Protein AF-A0A961I839-F1 (afdb_monomer_lite)

Foldseek 3Di:
DEELADQVVQQVVCVVVVNDFDEAEQVRLVVDDLVRLLVLALQPDDPPPPPPPPDDDDDDDDDDDDDDDDDDDDDDDDDDDDPPDDDPPDDSGRHRHYYSHFLVSLQSNQVSCVVSVDQDEDEDAELSCLVSLQNHNFREYELNGDPSSVVSGPYYHNVRDPV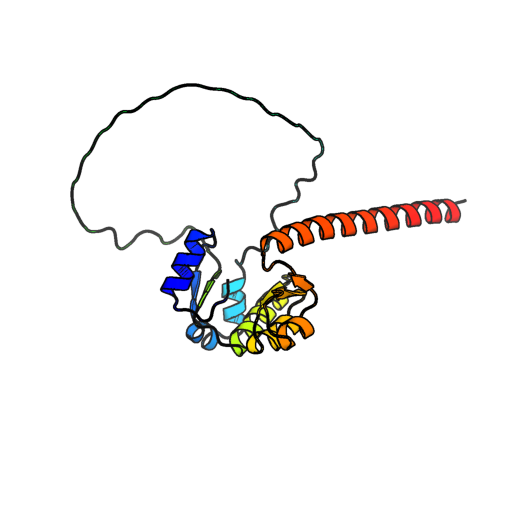VVVVVVVVVVVVVVVVVVVVVVVVVVVVVVVVD

Radius of gyration: 23.59 Å; chains: 1; bounding box: 61×56×56 Å

Secondary structure (DSSP, 8-state):
-B-SS-HHHHHHHHHHTT--SEEEEHHHHHHS-HHHHHHHHTT---TTSS---------------------------------SS---SS----EEEEES--HHHHHHHHHHHHHTT---EEEE-STTTHHHHHHSSEEEEETTS-HHHHHH-SEEETT--THHHHHHHHHHHHHHHHHHHHHHHHHHHHHHHH--

Sequence (196 aa):
MITGDHVDTARAIGKMIGITGETLTGREVERLSDAELEKALEHVRGADQSDSRVDGNAEISASTGAGSDNQSDSNSDSSSGADAAMDDIGNKRGVTIFARVASEHKYRIIQALQRLGHTVAMTGDGVNDAPALHTADIGVAVGSGTDVAREASDFVLLNDSFANITGAIEEGRGIYENIQKSIMLLLSGNFGEVLI

Structure (mmCIF, N/CA/C/O backbone):
data_AF-A0A961I839-F1
#
_entry.id   AF-A0A961I839-F1
#
loop_
_atom_site.group_PDB
_atom_site.id
_atom_site.type_symbol
_atom_site.label_atom_id
_atom_site.label_alt_id
_atom_site.label_comp_id
_atom_site.label_asym_id
_atom_site.label_entity_id
_atom_site.label_seq_id
_atom_site.pdbx_PDB_ins_code
_atom_site.Cartn_x
_atom_site.Cartn_y
_atom_site.Cartn_z
_atom_site.occupancy
_atom_site.B_iso_or_equiv
_atom_site.auth_se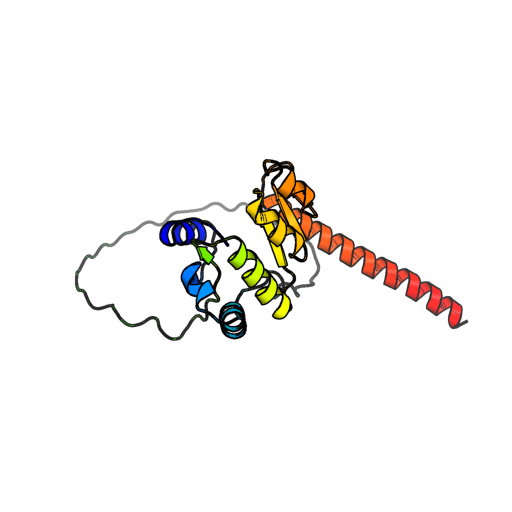q_id
_atom_site.auth_comp_id
_atom_site.auth_asym_id
_atom_site.auth_atom_id
_atom_site.pdbx_PDB_model_num
ATOM 1 N N . MET A 1 1 ? 4.665 -7.583 -2.182 1.00 88.44 1 MET A N 1
ATOM 2 C CA . MET A 1 1 ? 5.694 -6.844 -2.948 1.00 88.44 1 MET A CA 1
ATOM 3 C C . MET A 1 1 ? 5.247 -6.729 -4.393 1.00 88.44 1 MET A C 1
ATOM 5 O O . MET A 1 1 ? 4.850 -7.735 -4.961 1.00 88.44 1 MET A O 1
ATOM 9 N N . ILE A 1 2 ? 5.317 -5.537 -4.982 1.00 91.12 2 ILE A N 1
ATOM 10 C CA . ILE A 1 2 ? 4.995 -5.292 -6.393 1.00 91.12 2 ILE A CA 1
ATOM 11 C C . ILE A 1 2 ? 6.228 -4.654 -7.043 1.00 91.12 2 ILE A C 1
ATOM 13 O O . ILE A 1 2 ? 6.713 -3.649 -6.536 1.00 91.12 2 ILE A O 1
ATOM 17 N N . THR A 1 3 ? 6.745 -5.222 -8.134 1.00 90.88 3 THR A N 1
ATOM 18 C CA . THR A 1 3 ? 7.918 -4.691 -8.852 1.00 90.88 3 THR A CA 1
ATOM 19 C C . THR A 1 3 ? 7.780 -4.813 -10.376 1.00 90.88 3 THR A C 1
ATOM 21 O O . THR A 1 3 ? 7.079 -5.685 -10.899 1.00 90.88 3 THR A O 1
ATOM 24 N N . GLY A 1 4 ? 8.466 -3.924 -11.101 1.00 88.31 4 GLY A N 1
ATOM 25 C CA . GLY A 1 4 ? 8.662 -4.006 -12.551 1.00 88.31 4 GLY A CA 1
ATOM 26 C C . GLY A 1 4 ? 9.755 -4.999 -12.973 1.00 88.31 4 GLY A C 1
ATOM 27 O O . GLY A 1 4 ? 9.867 -5.314 -14.158 1.00 88.31 4 GLY A O 1
ATOM 28 N N . ASP A 1 5 ? 10.530 -5.521 -12.020 1.00 90.25 5 ASP A N 1
ATOM 29 C CA . ASP A 1 5 ? 11.662 -6.411 -12.281 1.00 90.25 5 ASP A CA 1
ATOM 30 C C . ASP A 1 5 ? 11.254 -7.794 -12.794 1.00 90.25 5 ASP A C 1
ATOM 32 O O . ASP A 1 5 ? 10.087 -8.198 -12.787 1.00 90.25 5 ASP A O 1
ATOM 36 N N . HIS A 1 6 ? 12.263 -8.553 -13.230 1.00 92.81 6 HIS A N 1
ATOM 37 C CA . HIS A 1 6 ? 12.098 -9.960 -13.568 1.00 92.81 6 HIS A CA 1
ATOM 38 C C . HIS A 1 6 ? 11.635 -10.790 -12.364 1.00 92.81 6 HIS A C 1
ATOM 40 O O . HIS A 1 6 ? 11.980 -10.514 -11.216 1.00 92.81 6 HIS A O 1
ATOM 46 N N . VAL A 1 7 ? 10.902 -11.864 -12.658 1.00 90.38 7 VAL A N 1
ATOM 47 C CA . VAL A 1 7 ? 10.295 -12.764 -11.667 1.00 90.38 7 VAL A CA 1
ATOM 48 C C . VAL A 1 7 ? 11.337 -13.371 -10.735 1.00 90.38 7 VAL A C 1
ATOM 50 O O . VAL A 1 7 ? 11.144 -13.388 -9.523 1.00 90.38 7 VAL A O 1
ATOM 53 N N . ASP A 1 8 ? 12.457 -13.833 -11.291 1.00 91.62 8 ASP A N 1
ATOM 54 C CA . ASP A 1 8 ? 13.511 -14.493 -10.515 1.00 91.62 8 ASP A CA 1
ATOM 55 C C . ASP A 1 8 ? 14.182 -13.528 -9.537 1.00 91.62 8 ASP A C 1
ATOM 57 O O . ASP A 1 8 ? 14.393 -13.877 -8.377 1.00 91.62 8 ASP A O 1
ATOM 61 N N . THR A 1 9 ? 14.442 -12.292 -9.976 1.00 92.06 9 THR A N 1
ATOM 62 C CA . THR A 1 9 ? 14.993 -11.230 -9.126 1.00 92.06 9 THR A CA 1
ATOM 63 C C . THR A 1 9 ? 14.026 -10.889 -8.000 1.00 92.06 9 THR A C 1
ATOM 65 O O . THR A 1 9 ? 14.416 -10.882 -6.835 1.00 92.06 9 THR A O 1
ATOM 68 N N . ALA A 1 10 ? 12.750 -10.682 -8.330 1.00 91.00 10 ALA A N 1
ATOM 69 C CA . ALA A 1 10 ? 11.716 -10.374 -7.350 1.00 91.00 10 ALA A CA 1
ATOM 70 C C . ALA A 1 10 ? 11.569 -11.494 -6.307 1.00 91.00 10 ALA A C 1
ATOM 72 O O . ALA A 1 10 ? 11.495 -11.230 -5.109 1.00 91.00 10 ALA A O 1
ATOM 73 N N . ARG A 1 11 ? 11.592 -12.758 -6.747 1.00 89.75 11 ARG A N 1
ATOM 74 C CA . ARG A 1 11 ? 11.515 -13.931 -5.869 1.00 89.75 11 ARG A CA 1
ATOM 75 C C . ARG A 1 11 ? 12.749 -14.065 -4.981 1.00 89.75 11 ARG A C 1
ATOM 77 O O . ARG A 1 11 ? 12.612 -14.372 -3.797 1.00 89.75 11 ARG A O 1
ATOM 84 N N . ALA A 1 12 ? 13.941 -13.838 -5.532 1.00 90.62 12 ALA A N 1
ATOM 85 C CA . ALA A 1 12 ? 15.188 -13.887 -4.778 1.00 90.62 12 ALA A CA 1
ATOM 86 C C . ALA A 1 12 ? 15.220 -12.803 -3.691 1.00 90.62 12 ALA A C 1
ATOM 88 O O . ALA A 1 12 ? 15.462 -13.119 -2.528 1.00 90.62 12 ALA A O 1
ATOM 89 N N . ILE A 1 13 ? 14.900 -11.553 -4.047 1.00 90.62 13 ILE A N 1
ATOM 90 C CA . ILE A 1 13 ? 14.827 -10.436 -3.096 1.00 90.62 13 ILE A CA 1
ATOM 91 C C . ILE A 1 13 ? 13.750 -10.693 -2.048 1.00 90.62 13 ILE A C 1
ATOM 93 O O . ILE A 1 13 ? 14.041 -10.590 -0.859 1.00 90.62 13 ILE A O 1
ATOM 97 N N . GLY A 1 14 ? 12.550 -11.106 -2.466 1.00 87.81 14 GLY A N 1
ATOM 98 C CA . GLY A 1 14 ? 11.462 -11.459 -1.557 1.00 87.81 14 GLY A CA 1
ATOM 99 C C . GLY A 1 14 ? 11.904 -12.480 -0.510 1.00 87.81 14 GLY A C 1
ATOM 100 O O . GLY A 1 14 ? 11.751 -12.238 0.685 1.00 87.81 14 GLY A O 1
ATOM 101 N N . LYS A 1 15 ? 12.566 -13.563 -0.940 1.00 87.38 15 LYS A N 1
ATOM 102 C CA . LYS A 1 15 ? 13.102 -14.583 -0.030 1.00 87.38 15 LYS A CA 1
ATOM 103 C C . LYS A 1 15 ? 14.148 -14.020 0.938 1.00 87.38 15 LYS A C 1
ATOM 105 O O . LYS A 1 15 ? 14.123 -14.395 2.107 1.00 87.38 15 LYS A O 1
ATOM 110 N N . MET A 1 16 ? 15.040 -13.135 0.483 1.00 88.06 16 MET A N 1
ATOM 111 C CA . MET A 1 16 ? 16.061 -12.513 1.343 1.00 88.06 16 MET A CA 1
ATOM 112 C C . MET A 1 16 ? 15.452 -11.652 2.452 1.00 88.06 16 MET A C 1
ATOM 114 O O . MET A 1 16 ? 15.979 -11.635 3.559 1.00 88.06 16 MET A O 1
ATOM 118 N N . ILE A 1 17 ? 14.337 -10.974 2.176 1.00 86.38 1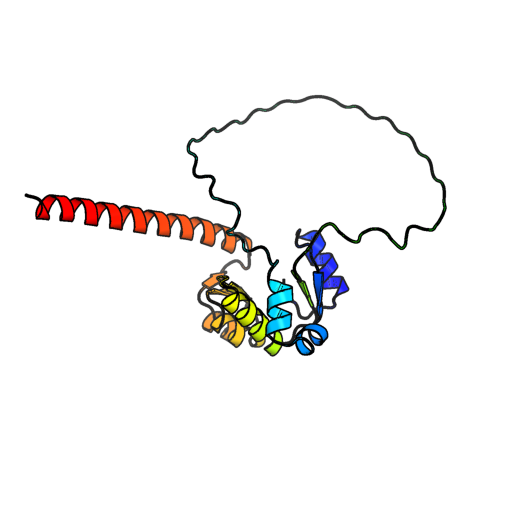7 ILE A N 1
ATOM 119 C CA . ILE A 1 17 ? 13.665 -10.095 3.144 1.00 86.38 17 ILE A CA 1
ATOM 120 C C . ILE A 1 17 ? 12.491 -10.771 3.873 1.00 86.38 17 ILE A C 1
ATOM 122 O O . ILE A 1 17 ? 11.689 -10.100 4.516 1.00 86.38 17 ILE A O 1
ATOM 126 N N . GLY A 1 18 ? 12.363 -12.097 3.765 1.00 84.12 18 GLY A N 1
ATOM 127 C CA . GLY A 1 18 ? 11.343 -12.877 4.474 1.00 84.12 18 GLY A CA 1
ATOM 128 C C . GLY A 1 18 ? 9.939 -12.851 3.855 1.00 84.12 18 GLY A C 1
ATOM 129 O O . GLY A 1 18 ? 9.014 -13.432 4.419 1.00 84.12 18 GLY A O 1
ATOM 130 N N . ILE A 1 19 ? 9.760 -12.249 2.678 1.00 84.25 19 ILE A N 1
ATOM 131 C CA . ILE A 1 19 ? 8.505 -12.315 1.922 1.00 84.25 19 ILE A CA 1
ATOM 132 C C . ILE A 1 19 ? 8.500 -13.615 1.120 1.00 84.25 19 ILE A C 1
ATOM 134 O O . ILE A 1 19 ? 9.197 -13.766 0.116 1.00 84.25 19 ILE A O 1
ATOM 138 N N . THR A 1 20 ? 7.695 -14.573 1.570 1.00 78.06 20 THR A N 1
ATOM 139 C CA . THR A 1 20 ? 7.545 -15.873 0.913 1.00 78.06 20 THR A CA 1
ATOM 140 C C . THR A 1 20 ? 6.101 -16.075 0.470 1.00 78.06 20 THR A C 1
ATOM 142 O O . THR A 1 20 ? 5.162 -15.700 1.167 1.00 78.06 20 THR A O 1
ATOM 145 N N . GLY A 1 21 ? 5.908 -16.633 -0.722 1.00 78.94 21 GLY A N 1
ATOM 146 C CA . GLY A 1 21 ? 4.588 -16.926 -1.273 1.00 78.94 21 GLY A CA 1
ATOM 147 C C . GLY A 1 21 ? 4.625 -17.089 -2.782 1.00 78.94 21 GLY A C 1
ATOM 148 O O . GLY A 1 21 ? 5.702 -17.111 -3.388 1.00 78.94 21 GLY A O 1
ATOM 149 N N . GLU A 1 22 ? 3.447 -17.252 -3.373 1.00 86.25 22 GLU A N 1
ATOM 150 C CA . GLU A 1 22 ? 3.325 -17.373 -4.819 1.00 86.25 22 GLU A CA 1
ATOM 151 C C . GLU A 1 22 ? 3.681 -16.041 -5.494 1.00 86.25 22 GLU A C 1
ATOM 153 O O . GLU A 1 22 ? 3.445 -14.955 -4.952 1.00 86.25 22 GLU A O 1
ATOM 158 N N . THR A 1 23 ? 4.323 -16.133 -6.659 1.00 88.88 23 THR A N 1
ATOM 159 C CA . THR A 1 23 ? 4.710 -14.970 -7.458 1.00 88.88 23 THR A CA 1
ATOM 160 C C . THR A 1 23 ? 3.893 -14.949 -8.736 1.00 88.88 23 THR A C 1
ATOM 162 O O . THR A 1 23 ? 4.022 -15.880 -9.525 1.00 88.88 23 THR A O 1
ATOM 165 N N . LEU A 1 24 ? 3.134 -13.879 -8.965 1.00 90.62 24 LEU A N 1
ATOM 166 C CA . LEU A 1 24 ? 2.434 -13.654 -10.227 1.00 90.62 24 LEU A CA 1
ATOM 167 C C . LEU A 1 24 ? 3.163 -12.626 -11.088 1.00 90.62 24 LEU A C 1
ATOM 169 O O . LEU A 1 24 ? 3.730 -11.644 -10.608 1.00 90.62 24 LEU A O 1
ATOM 173 N N . THR A 1 25 ? 3.130 -12.830 -12.394 1.00 92.50 25 THR A N 1
ATOM 174 C CA . THR A 1 25 ? 3.602 -11.860 -13.377 1.00 92.50 25 THR A CA 1
ATOM 175 C C . THR A 1 25 ? 2.486 -10.916 -13.797 1.00 92.50 25 THR A C 1
ATOM 177 O O . THR A 1 25 ? 1.311 -11.278 -13.770 1.00 92.50 25 THR A O 1
ATOM 180 N N . GLY A 1 26 ? 2.836 -9.725 -14.288 1.00 90.06 26 GLY A N 1
ATOM 181 C CA . GLY A 1 26 ? 1.850 -8.804 -14.859 1.00 90.06 26 GLY A CA 1
ATOM 182 C C . GLY A 1 26 ? 0.971 -9.448 -15.942 1.00 90.06 26 GLY A C 1
ATOM 183 O O . GLY A 1 26 ? -0.231 -9.223 -15.958 1.00 90.06 26 GLY A O 1
ATOM 184 N N . ARG A 1 27 ? 1.533 -10.327 -16.786 1.00 90.56 27 ARG A N 1
ATOM 185 C CA . ARG A 1 27 ? 0.768 -11.061 -17.814 1.00 90.56 27 ARG A CA 1
ATOM 186 C C . ARG A 1 27 ? -0.227 -12.064 -17.233 1.00 90.56 27 ARG A C 1
ATOM 188 O O . ARG A 1 27 ? -1.229 -12.361 -17.870 1.00 90.56 27 ARG A O 1
ATOM 195 N N . GLU A 1 28 ? 0.075 -12.652 -16.081 1.00 89.44 28 GLU A N 1
ATOM 196 C CA . GLU A 1 28 ? -0.857 -13.552 -15.396 1.00 89.44 28 GLU A CA 1
ATOM 197 C C . GLU A 1 28 ? -1.977 -12.748 -14.744 1.00 89.44 28 GLU A C 1
ATOM 199 O O . GLU A 1 28 ? -3.137 -13.089 -14.938 1.00 89.44 28 GLU A O 1
ATOM 204 N N . VAL A 1 29 ? -1.655 -11.623 -14.097 1.00 88.75 29 VAL A N 1
ATOM 205 C CA . VAL A 1 29 ? -2.652 -10.685 -13.547 1.00 88.75 29 VAL A CA 1
ATOM 206 C C . VAL A 1 29 ? -3.606 -10.175 -14.633 1.00 88.75 29 VAL A C 1
ATOM 208 O O . VAL A 1 29 ? -4.806 -10.053 -14.404 1.00 88.75 29 VAL A O 1
ATOM 211 N N . GLU A 1 30 ? -3.100 -9.904 -15.834 1.00 90.12 30 GLU A N 1
ATOM 212 C CA . GLU A 1 30 ? -3.911 -9.466 -16.976 1.00 90.12 30 GLU A CA 1
ATOM 213 C C . GLU A 1 30 ? -4.912 -10.533 -17.449 1.00 90.12 30 GLU A C 1
ATOM 215 O O . GLU A 1 30 ? -6.010 -10.200 -17.887 1.00 90.12 30 GLU A O 1
ATOM 220 N N . ARG A 1 31 ? -4.561 -11.819 -17.334 1.00 91.19 31 ARG A N 1
ATOM 221 C CA . ARG A 1 31 ? -5.430 -12.937 -17.736 1.00 91.19 31 ARG A CA 1
ATOM 222 C C . ARG A 1 31 ? -6.498 -13.278 -16.706 1.00 91.19 31 ARG A C 1
ATOM 224 O O . ARG A 1 31 ? -7.492 -13.895 -17.076 1.00 91.19 31 ARG A O 1
ATOM 231 N N . LEU A 1 32 ? -6.276 -12.925 -15.444 1.00 89.81 32 LEU A N 1
ATOM 232 C CA . LEU A 1 32 ? -7.231 -13.170 -14.373 1.00 89.81 32 LEU A CA 1
ATOM 233 C C . LEU A 1 32 ? -8.369 -12.153 -14.447 1.00 89.81 32 LEU A C 1
ATOM 235 O O . LEU A 1 32 ? -8.143 -10.939 -14.532 1.00 89.81 32 LEU A O 1
ATOM 239 N N . SER A 1 33 ? -9.599 -12.653 -14.354 1.00 91.88 33 SER A N 1
ATOM 240 C CA . SER A 1 33 ? -10.745 -11.810 -14.023 1.00 91.88 33 SER A CA 1
ATOM 241 C C . SER A 1 33 ? -10.604 -11.246 -12.607 1.00 91.88 33 SER A C 1
ATOM 243 O O . SER A 1 33 ? -9.858 -11.772 -11.781 1.00 91.88 33 SER A O 1
ATOM 245 N N . ASP A 1 34 ? -11.339 -10.180 -12.299 1.00 88.81 34 ASP A N 1
ATOM 246 C CA . ASP A 1 34 ? -11.236 -9.530 -10.989 1.00 88.81 34 ASP A CA 1
ATOM 247 C C . ASP A 1 34 ? -11.624 -10.470 -9.832 1.00 88.81 34 ASP A C 1
ATOM 249 O O . ASP A 1 34 ? -10.962 -10.466 -8.798 1.00 88.81 34 ASP A O 1
ATOM 253 N N . ALA A 1 35 ? -12.607 -11.353 -10.037 1.00 87.56 35 ALA A N 1
ATOM 254 C CA . ALA A 1 35 ? -13.001 -12.360 -9.049 1.00 87.56 35 ALA A CA 1
ATOM 255 C C . ALA A 1 35 ? -11.932 -13.453 -8.849 1.00 87.56 35 ALA A C 1
ATOM 257 O O . ALA A 1 35 ? -11.730 -13.946 -7.739 1.00 87.56 35 ALA A O 1
ATOM 258 N N . GLU A 1 36 ? -11.229 -13.849 -9.914 1.00 87.50 36 GLU A N 1
ATOM 259 C CA . GLU A 1 36 ? -10.121 -14.808 -9.811 1.00 87.50 36 GLU A CA 1
ATOM 260 C C . GLU A 1 36 ? -8.901 -14.180 -9.138 1.00 87.50 36 GLU A C 1
ATOM 262 O O . GLU A 1 36 ? -8.233 -14.841 -8.342 1.00 87.50 36 GLU A O 1
ATOM 267 N N . LEU A 1 37 ? -8.637 -12.900 -9.418 1.00 86.31 37 LEU A N 1
ATOM 268 C CA . LEU A 1 37 ? -7.591 -12.137 -8.752 1.00 86.31 37 LEU A CA 1
ATOM 269 C C . LEU A 1 37 ? -7.883 -12.008 -7.253 1.00 86.31 37 LEU A C 1
ATOM 271 O O . LEU A 1 37 ? -7.001 -12.267 -6.444 1.00 86.31 37 LEU A O 1
ATOM 275 N N . GLU A 1 38 ? -9.117 -11.693 -6.865 1.00 87.12 38 GLU A N 1
ATOM 276 C CA . GLU A 1 38 ? -9.530 -11.667 -5.455 1.00 87.12 38 GLU A CA 1
ATOM 277 C C . GLU A 1 38 ? -9.325 -13.020 -4.773 1.00 87.12 38 GLU A C 1
ATOM 279 O O . GLU A 1 38 ? -8.729 -13.094 -3.701 1.00 87.12 38 GLU A O 1
ATOM 284 N N . LYS A 1 39 ? -9.720 -14.116 -5.425 1.00 85.50 39 LYS A N 1
ATOM 285 C CA . LYS A 1 39 ? -9.501 -15.464 -4.890 1.00 85.50 39 LYS A CA 1
ATOM 286 C C . LYS A 1 39 ? -8.014 -15.795 -4.715 1.00 85.50 39 LYS A C 1
ATOM 288 O O . LYS A 1 39 ? -7.638 -16.453 -3.746 1.00 85.50 39 LYS A O 1
ATOM 293 N N . ALA A 1 40 ? -7.159 -15.334 -5.627 1.00 82.75 40 ALA A N 1
ATOM 294 C CA . ALA A 1 40 ? -5.708 -15.484 -5.501 1.00 82.75 40 ALA A CA 1
ATOM 295 C C . ALA A 1 40 ? -5.133 -14.665 -4.325 1.00 82.75 40 ALA A C 1
ATOM 297 O O . ALA A 1 40 ? -4.094 -15.026 -3.762 1.00 82.75 40 ALA A O 1
ATOM 298 N N . LEU A 1 41 ? -5.822 -13.589 -3.932 1.00 85.44 41 LEU A N 1
ATOM 299 C CA . LEU A 1 41 ? -5.418 -12.674 -2.864 1.00 85.44 41 LEU A CA 1
ATOM 300 C C . LEU A 1 41 ? -6.074 -12.940 -1.508 1.00 85.44 41 LEU A C 1
ATOM 302 O O . LEU A 1 41 ? -5.606 -12.408 -0.509 1.00 85.44 41 LEU A O 1
ATOM 306 N N . GLU A 1 42 ? -7.067 -13.822 -1.432 1.00 80.50 42 GLU A N 1
ATOM 307 C CA . GLU A 1 42 ? -7.792 -14.165 -0.198 1.00 80.50 42 GLU A CA 1
ATOM 308 C C . GLU A 1 42 ? -6.870 -14.613 0.955 1.00 80.50 42 GLU A C 1
ATOM 310 O O . GLU A 1 42 ? -7.160 -14.398 2.127 1.00 80.50 42 GLU A O 1
ATOM 315 N N . HIS A 1 43 ? -5.724 -15.220 0.627 1.00 74.94 43 HIS A N 1
ATOM 316 C CA . HIS A 1 43 ? -4.750 -15.710 1.609 1.00 74.94 43 HIS A CA 1
ATOM 317 C C . HIS A 1 43 ? -3.578 -14.743 1.836 1.00 74.94 43 HIS A C 1
ATOM 319 O O . HIS A 1 43 ? -2.573 -15.121 2.451 1.00 74.94 43 HIS A O 1
ATOM 325 N N . VAL A 1 44 ? -3.659 -13.509 1.328 1.00 73.81 44 VAL A N 1
ATOM 326 C CA . VAL A 1 44 ? -2.673 -12.472 1.635 1.00 73.81 44 VAL A CA 1
ATOM 327 C C . VAL A 1 44 ? -2.818 -12.121 3.108 1.00 73.81 44 VAL A C 1
ATOM 329 O O . VAL A 1 44 ? -3.826 -11.583 3.557 1.00 73.81 44 VAL A O 1
ATOM 332 N N . ARG A 1 45 ? -1.794 -12.466 3.891 1.00 61.44 45 ARG A N 1
ATOM 333 C CA . ARG A 1 45 ? -1.755 -12.133 5.313 1.00 61.44 45 ARG A CA 1
ATOM 334 C C . ARG A 1 45 ? -1.703 -10.612 5.460 1.00 61.44 45 ARG A C 1
ATOM 336 O O . ARG A 1 45 ? -0.670 -10.007 5.185 1.00 61.44 45 ARG A O 1
ATOM 343 N N . GLY A 1 46 ? -2.803 -10.009 5.903 1.00 55.25 46 GLY A N 1
ATOM 344 C CA . GLY A 1 46 ? -2.783 -8.660 6.464 1.00 55.25 46 GLY A CA 1
ATOM 345 C C . GLY A 1 46 ? -1.984 -8.645 7.770 1.00 55.25 46 GLY A C 1
ATOM 346 O O . GLY A 1 46 ? -1.928 -9.653 8.477 1.00 55.25 46 GLY A O 1
ATOM 347 N N . ALA A 1 47 ? -1.380 -7.504 8.108 1.00 49.38 47 ALA A N 1
ATOM 348 C CA . ALA A 1 47 ? -0.609 -7.329 9.343 1.00 49.38 47 ALA A CA 1
ATOM 349 C C . ALA A 1 47 ? -1.451 -7.453 10.637 1.00 49.38 47 ALA A C 1
ATOM 351 O O . ALA A 1 47 ? -0.888 -7.454 11.726 1.00 49.38 47 ALA A O 1
ATOM 352 N N . ASP A 1 48 ? -2.779 -7.576 10.529 1.00 45.31 48 ASP A N 1
ATOM 353 C CA . ASP A 1 48 ? -3.720 -7.365 11.637 1.00 45.31 48 ASP A CA 1
ATOM 354 C C . ASP A 1 48 ? -4.370 -8.643 12.214 1.00 45.31 48 ASP A C 1
ATOM 356 O O . ASP A 1 48 ? -5.204 -8.570 13.107 1.00 45.31 48 ASP A O 1
ATOM 360 N N . GLN A 1 49 ? -4.009 -9.850 11.756 1.00 43.16 49 GLN A N 1
ATOM 361 C CA . GLN A 1 49 ? -4.671 -11.079 12.248 1.00 43.16 49 GLN A CA 1
ATOM 362 C C . GLN A 1 49 ? -3.976 -11.790 13.422 1.00 43.16 49 GLN A C 1
ATOM 364 O O . GLN A 1 49 ? -4.369 -12.900 13.781 1.00 43.16 49 GLN A O 1
ATOM 369 N N . SER A 1 50 ? -2.962 -11.196 14.058 1.00 39.62 50 SER A N 1
ATOM 370 C CA . SER A 1 50 ? -2.265 -11.861 15.169 1.00 39.62 50 SER A CA 1
ATOM 371 C C . SER A 1 50 ? -1.756 -10.935 16.268 1.00 39.62 50 SER A C 1
ATOM 373 O O . SER A 1 50 ? -0.641 -11.141 16.742 1.00 39.62 50 SER A O 1
ATOM 375 N N . ASP A 1 51 ? -2.543 -9.952 16.709 1.00 42.31 51 ASP A N 1
ATOM 376 C CA . ASP A 1 51 ? -2.216 -9.287 17.974 1.00 42.31 51 ASP A CA 1
ATOM 377 C C . ASP A 1 51 ? -3.444 -8.903 18.803 1.00 42.31 51 ASP A C 1
ATOM 379 O O . ASP A 1 51 ? -3.739 -7.741 19.066 1.00 42.31 51 ASP A O 1
ATOM 383 N N . SER A 1 52 ? -4.186 -9.932 19.215 1.00 33.62 52 SER A N 1
ATOM 384 C CA . SER A 1 52 ? -5.147 -9.857 20.316 1.00 33.62 52 SER A CA 1
ATOM 385 C C . SER A 1 52 ? -4.507 -10.243 21.659 1.00 33.62 52 SER A C 1
ATOM 387 O O . SER A 1 52 ? -5.218 -10.666 22.570 1.00 33.62 52 SER A O 1
ATOM 389 N N . ARG A 1 53 ? -3.175 -10.151 21.806 1.00 34.84 53 ARG A N 1
ATOM 390 C CA . ARG A 1 53 ? -2.507 -10.302 23.107 1.00 34.84 53 ARG A CA 1
ATOM 391 C C . ARG A 1 53 ? -2.412 -8.945 23.795 1.00 34.84 53 ARG A C 1
ATOM 393 O O . ARG A 1 53 ? -1.349 -8.372 23.983 1.00 34.84 53 ARG A O 1
ATOM 400 N N . VAL A 1 54 ? -3.582 -8.467 24.202 1.00 38.44 54 VAL A N 1
ATOM 401 C CA . VAL A 1 54 ? -3.703 -7.555 25.336 1.00 38.44 54 VAL A CA 1
ATOM 402 C C . VAL A 1 54 ? -3.365 -8.375 26.576 1.00 38.44 54 VAL A C 1
ATOM 404 O O . VAL A 1 54 ? -4.213 -9.114 27.045 1.00 38.44 54 VAL A O 1
ATOM 407 N N . ASP A 1 55 ? -2.122 -8.287 27.035 1.00 33.19 55 ASP A N 1
ATOM 408 C CA . ASP A 1 55 ? -1.675 -8.507 28.415 1.00 33.19 55 ASP A CA 1
ATOM 409 C C . ASP A 1 55 ? -0.306 -7.805 28.474 1.00 33.19 55 ASP A C 1
ATOM 411 O O . ASP A 1 55 ? 0.633 -8.181 27.784 1.00 33.19 55 ASP A O 1
ATOM 415 N N . GLY A 1 56 ? -0.165 -6.643 29.107 1.00 31.75 56 GLY A N 1
ATOM 416 C CA . GLY A 1 56 ? -0.280 -6.541 30.551 1.00 31.75 56 GLY A CA 1
ATOM 417 C C . GLY A 1 56 ? 1.038 -7.000 31.180 1.00 31.75 56 GLY A C 1
ATOM 418 O O . GLY A 1 56 ? 1.249 -8.191 31.357 1.00 31.75 56 GLY A O 1
ATOM 419 N N . ASN A 1 57 ? 1.863 -6.023 31.562 1.00 28.75 57 ASN A N 1
ATOM 420 C CA . ASN A 1 57 ? 3.101 -6.105 32.350 1.00 28.75 57 ASN A CA 1
ATOM 421 C C . ASN A 1 57 ? 4.434 -6.191 31.596 1.00 28.75 57 ASN A C 1
ATOM 423 O O . ASN A 1 57 ? 4.778 -7.148 30.912 1.00 28.75 57 ASN A O 1
ATOM 427 N N . ALA A 1 58 ? 5.218 -5.147 31.858 1.00 29.73 58 ALA A N 1
ATOM 428 C CA . ALA A 1 58 ? 6.654 -5.099 31.717 1.00 29.73 58 ALA A CA 1
ATOM 429 C C . ALA A 1 58 ? 7.328 -6.272 32.437 1.00 29.73 58 ALA A C 1
ATOM 431 O O . ALA A 1 58 ? 7.069 -6.488 33.616 1.00 29.73 58 ALA A O 1
ATOM 432 N N . GLU A 1 59 ? 8.293 -6.905 31.780 1.00 25.42 59 GLU A N 1
ATOM 433 C CA . GLU A 1 59 ? 9.476 -7.416 32.460 1.00 25.42 59 GLU A CA 1
ATOM 434 C C . GLU A 1 59 ? 10.693 -7.214 31.557 1.00 25.42 59 GLU A C 1
ATOM 436 O O . GLU A 1 59 ? 10.903 -7.873 30.541 1.00 25.42 59 GLU A O 1
ATOM 441 N N . ILE A 1 60 ? 11.503 -6.236 31.956 1.00 26.97 60 ILE A N 1
ATOM 442 C CA . ILE A 1 60 ? 12.913 -6.180 31.608 1.00 26.97 60 ILE A CA 1
ATOM 443 C C . ILE A 1 60 ? 13.549 -7.440 32.191 1.00 26.97 60 ILE A C 1
ATOM 445 O O . ILE A 1 60 ? 13.504 -7.657 33.398 1.00 26.97 60 ILE A O 1
ATOM 449 N N . SER A 1 61 ? 14.186 -8.249 31.353 1.00 26.42 61 SER A N 1
ATOM 450 C CA . SER A 1 61 ? 15.154 -9.241 31.813 1.00 26.42 61 SER A CA 1
ATOM 451 C C . SER A 1 61 ? 16.306 -9.319 30.829 1.00 26.42 61 SER A C 1
ATOM 453 O O . SER A 1 61 ? 16.332 -10.096 29.880 1.00 26.42 61 SER A O 1
ATOM 455 N N . ALA A 1 62 ? 17.285 -8.458 31.095 1.00 23.77 62 ALA A N 1
ATOM 456 C CA . ALA A 1 62 ? 18.666 -8.742 30.782 1.00 23.77 62 ALA A CA 1
ATOM 457 C C . ALA A 1 62 ? 19.116 -9.940 31.630 1.00 23.77 62 ALA A C 1
ATOM 459 O O . ALA A 1 62 ? 19.048 -9.891 32.857 1.00 23.77 62 ALA A O 1
ATOM 460 N N . SER A 1 63 ? 19.643 -10.980 30.993 1.00 26.86 63 SER A N 1
ATOM 461 C CA . SER A 1 63 ? 20.543 -11.914 31.666 1.00 26.86 63 SER A CA 1
ATOM 462 C C . SER A 1 63 ? 21.560 -12.484 30.685 1.00 26.86 63 SER A C 1
ATOM 464 O O . SER A 1 63 ? 21.278 -13.370 29.883 1.00 26.86 63 SER A O 1
ATOM 466 N N . THR A 1 64 ? 22.766 -11.940 30.798 1.00 25.67 64 THR A N 1
ATOM 467 C CA . THR A 1 64 ? 24.055 -12.566 30.513 1.00 25.67 64 THR A CA 1
ATOM 468 C C . THR A 1 64 ? 24.092 -14.040 30.931 1.00 25.67 64 THR A C 1
ATOM 470 O O . THR A 1 64 ? 23.717 -14.372 32.053 1.00 25.67 64 THR A O 1
ATOM 473 N N . GLY A 1 65 ? 24.643 -14.905 30.077 1.00 27.28 65 GLY A N 1
ATOM 474 C CA . GLY A 1 65 ? 24.955 -16.292 30.422 1.00 27.28 65 GLY A CA 1
ATOM 475 C C . GLY A 1 65 ? 25.828 -16.951 29.360 1.00 27.28 65 GLY A C 1
ATOM 476 O O . GLY A 1 65 ? 25.358 -17.296 28.284 1.00 27.28 65 GLY A O 1
ATOM 477 N N . ALA A 1 66 ? 27.116 -17.066 29.667 1.00 26.08 66 ALA A N 1
ATOM 478 C CA . ALA A 1 66 ? 28.151 -17.704 28.866 1.00 26.08 66 ALA A CA 1
ATOM 479 C C . ALA A 1 66 ? 28.029 -19.241 28.846 1.00 26.08 66 ALA A C 1
ATOM 481 O O . ALA A 1 66 ? 27.553 -19.822 29.818 1.00 26.08 66 ALA A O 1
ATOM 482 N N . GLY A 1 67 ? 28.599 -19.887 27.818 1.00 25.88 67 GLY A N 1
ATOM 483 C CA . GLY A 1 67 ? 29.152 -21.241 27.960 1.00 25.88 67 GLY A CA 1
ATOM 484 C C . GLY A 1 67 ? 28.912 -22.237 26.820 1.00 25.88 67 GLY A C 1
ATOM 485 O O . GLY A 1 67 ? 27.830 -22.795 26.718 1.00 25.88 67 GLY A O 1
ATOM 486 N N . SER A 1 68 ? 30.009 -22.549 26.115 1.00 32.03 68 SER A N 1
ATOM 487 C CA . SER A 1 68 ? 30.446 -23.888 25.664 1.00 32.03 68 SER A CA 1
ATOM 488 C C . SER A 1 68 ? 29.724 -24.603 24.512 1.00 32.03 68 SER A C 1
ATOM 490 O O . SER A 1 68 ? 28.718 -25.277 24.701 1.00 32.03 68 SER A O 1
ATOM 492 N N . ASP A 1 69 ? 30.385 -24.574 23.352 1.00 29.91 69 ASP A N 1
ATOM 493 C CA . ASP A 1 69 ? 30.968 -25.727 22.641 1.00 29.91 69 ASP A CA 1
ATOM 494 C C . ASP A 1 69 ? 30.263 -27.093 22.719 1.00 29.91 69 ASP A C 1
ATOM 496 O O . ASP A 1 69 ? 30.240 -27.723 23.776 1.00 29.91 69 ASP A O 1
ATOM 500 N N . ASN A 1 70 ? 29.886 -27.631 21.548 1.00 33.03 70 ASN A N 1
ATOM 501 C CA . ASN A 1 70 ? 30.334 -28.968 21.137 1.00 33.03 70 ASN A CA 1
ATOM 502 C C . ASN A 1 70 ? 30.237 -29.168 19.607 1.00 33.03 70 ASN A C 1
ATOM 504 O O . ASN A 1 70 ? 29.150 -29.160 19.031 1.00 33.03 70 ASN A O 1
ATOM 508 N N . GLN A 1 71 ? 31.389 -29.369 18.963 1.00 34.47 71 GLN A N 1
ATOM 509 C CA . GLN A 1 71 ? 31.534 -29.902 17.603 1.00 34.47 71 GLN A CA 1
ATOM 510 C C . GLN A 1 71 ? 31.447 -31.434 17.628 1.00 34.47 71 GLN A C 1
ATOM 512 O O . GLN A 1 71 ? 32.001 -32.052 18.534 1.00 34.47 71 GLN A O 1
ATOM 517 N N . SER A 1 72 ? 30.849 -32.051 16.604 1.00 36.91 72 SER A N 1
ATOM 518 C CA . SER A 1 72 ? 31.452 -33.174 15.847 1.00 36.91 72 SER A CA 1
ATOM 519 C C . SER A 1 72 ? 30.505 -33.722 14.766 1.00 36.91 72 SER A C 1
ATOM 521 O O . SER A 1 72 ? 29.504 -34.370 15.047 1.00 36.91 72 SER A O 1
ATOM 523 N N . ASP A 1 73 ? 30.847 -33.396 13.520 1.00 33.91 73 ASP A N 1
ATOM 524 C CA . ASP A 1 73 ? 31.022 -34.258 12.341 1.00 33.91 73 ASP A CA 1
ATOM 525 C C . ASP A 1 73 ? 30.220 -35.566 12.177 1.00 33.91 73 ASP A C 1
ATOM 527 O O . ASP A 1 73 ? 30.334 -36.509 12.957 1.00 33.91 73 ASP A O 1
ATOM 531 N N . SER A 1 74 ? 29.592 -35.723 11.003 1.00 34.50 74 SER A N 1
ATOM 532 C CA . SER A 1 74 ? 29.941 -36.805 10.056 1.00 34.50 74 SER A CA 1
ATOM 533 C C . SER A 1 74 ? 29.234 -36.659 8.698 1.00 34.50 74 SER A C 1
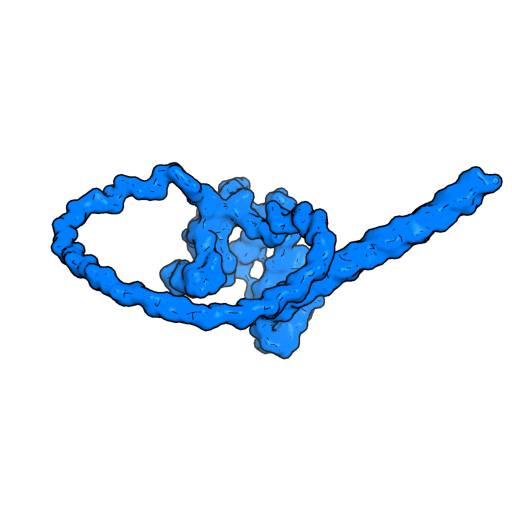ATOM 535 O O . SER A 1 74 ? 28.023 -36.487 8.599 1.00 34.50 74 SER A O 1
ATOM 537 N N . ASN A 1 75 ? 30.048 -36.746 7.642 1.00 30.66 75 ASN A N 1
ATOM 538 C CA . ASN A 1 75 ? 29.686 -36.856 6.228 1.00 30.66 75 ASN A CA 1
ATOM 539 C C . ASN A 1 75 ? 28.936 -38.159 5.901 1.00 30.66 75 ASN A C 1
ATOM 541 O O . ASN A 1 75 ? 29.317 -39.218 6.395 1.00 30.66 75 ASN A O 1
ATOM 545 N N . SER A 1 76 ? 28.039 -38.117 4.910 1.00 34.75 76 SER A N 1
ATOM 546 C CA . SER A 1 76 ? 28.043 -39.102 3.813 1.00 34.75 76 SER A CA 1
ATOM 547 C C . SER A 1 76 ? 27.277 -38.583 2.589 1.00 34.75 76 SER A C 1
ATOM 549 O O . SER A 1 76 ? 26.089 -38.281 2.656 1.00 34.75 76 SER A O 1
ATOM 551 N N . ASP A 1 77 ? 27.995 -38.490 1.471 1.00 31.33 77 ASP A N 1
ATOM 552 C CA . ASP A 1 77 ? 27.448 -38.435 0.118 1.00 31.33 77 ASP A CA 1
ATOM 553 C C . ASP A 1 77 ? 26.772 -39.770 -0.225 1.00 31.33 77 ASP A C 1
ATOM 555 O O . ASP A 1 77 ? 27.352 -40.833 -0.000 1.00 31.33 77 ASP A O 1
ATOM 559 N N . SER A 1 78 ? 25.611 -39.732 -0.879 1.00 32.38 78 SER A N 1
ATOM 560 C CA . SER A 1 78 ? 25.348 -40.612 -2.025 1.00 32.38 78 SER A CA 1
ATOM 561 C C . SER A 1 78 ? 24.134 -40.154 -2.836 1.00 32.38 78 SER A C 1
ATOM 563 O O . SER A 1 78 ? 23.065 -39.828 -2.334 1.00 32.38 78 SER A O 1
ATOM 565 N N . SER A 1 79 ? 24.366 -40.138 -4.140 1.00 29.62 79 SER A N 1
ATOM 566 C CA . SER A 1 79 ? 23.450 -39.928 -5.253 1.00 29.62 79 SER A CA 1
ATOM 567 C C . SER A 1 79 ? 22.155 -40.746 -5.207 1.00 29.62 79 SER A C 1
ATOM 569 O O . SER A 1 79 ? 22.205 -41.950 -4.975 1.00 29.62 79 SER A O 1
ATOM 571 N N . SER A 1 80 ? 21.042 -40.161 -5.647 1.00 28.02 80 SER A N 1
ATOM 572 C CA . SER A 1 80 ? 20.205 -40.702 -6.737 1.00 28.02 80 SER A CA 1
ATOM 573 C C . SER A 1 80 ? 18.982 -39.808 -6.934 1.00 28.02 80 SER A C 1
ATOM 575 O O . SER A 1 80 ? 18.342 -39.389 -5.979 1.00 28.02 80 SER A O 1
ATOM 577 N N . GLY A 1 81 ? 18.692 -39.453 -8.185 1.00 29.94 81 GLY A N 1
ATOM 578 C CA . GLY A 1 81 ? 17.497 -38.686 -8.502 1.00 29.94 81 GLY A CA 1
ATOM 579 C C . GLY A 1 81 ? 16.242 -39.528 -8.319 1.00 29.94 81 GLY A C 1
ATOM 580 O O . GLY A 1 81 ? 16.235 -40.671 -8.762 1.00 29.94 81 GLY A O 1
ATOM 581 N N . ALA A 1 82 ? 15.208 -38.937 -7.717 1.00 34.25 82 ALA A N 1
ATOM 582 C CA . ALA A 1 82 ? 13.795 -39.107 -8.074 1.00 34.25 82 ALA A CA 1
ATOM 583 C C . ALA A 1 82 ? 12.849 -38.348 -7.113 1.00 34.25 82 ALA A C 1
ATOM 585 O O . ALA A 1 82 ? 11.830 -38.902 -6.737 1.00 34.25 82 ALA A O 1
ATOM 586 N N . ASP A 1 83 ? 13.106 -37.081 -6.762 1.00 31.92 83 ASP A N 1
ATOM 587 C CA . ASP A 1 83 ? 12.190 -36.335 -5.864 1.00 31.92 83 ASP A CA 1
ATOM 588 C C . ASP A 1 83 ? 11.442 -35.195 -6.575 1.00 31.92 83 ASP A C 1
ATOM 590 O O . ASP A 1 83 ? 11.021 -34.202 -5.985 1.00 31.92 83 ASP A O 1
ATOM 594 N N . ALA A 1 84 ? 11.230 -35.354 -7.884 1.00 37.56 84 ALA A N 1
ATOM 595 C CA . ALA A 1 84 ? 10.214 -34.608 -8.615 1.00 37.56 84 ALA A CA 1
ATOM 596 C C . ALA A 1 84 ? 8.848 -35.278 -8.402 1.00 37.56 84 ALA A C 1
ATOM 598 O O . ALA A 1 84 ? 8.397 -36.011 -9.275 1.00 37.56 84 ALA A O 1
ATOM 599 N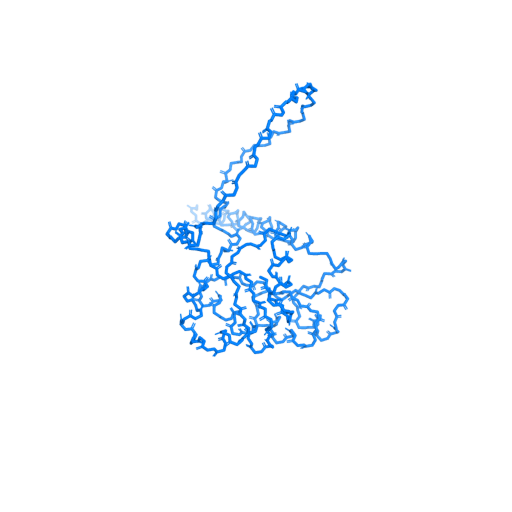 N . ALA A 1 85 ? 8.247 -35.056 -7.229 1.00 37.34 85 ALA A N 1
ATOM 600 C CA . ALA A 1 85 ? 6.808 -35.106 -6.927 1.00 37.34 85 ALA A CA 1
ATOM 601 C C . ALA A 1 85 ? 6.601 -35.522 -5.467 1.00 37.34 85 ALA A C 1
ATOM 603 O O . ALA A 1 85 ? 6.475 -36.707 -5.193 1.00 37.34 85 ALA A O 1
ATOM 604 N N . MET A 1 86 ? 6.547 -34.551 -4.553 1.00 40.69 86 MET A N 1
ATOM 605 C CA . MET A 1 86 ? 5.761 -34.603 -3.310 1.00 40.69 86 MET A CA 1
ATOM 606 C C . MET A 1 86 ? 6.009 -33.310 -2.525 1.00 40.69 86 MET A C 1
ATOM 608 O O . MET A 1 86 ? 6.838 -33.267 -1.627 1.00 40.69 86 MET A O 1
ATOM 612 N N . ASP A 1 87 ? 5.303 -32.240 -2.892 1.00 34.09 87 ASP A N 1
ATOM 613 C CA . ASP A 1 87 ? 5.017 -31.141 -1.957 1.00 34.09 87 ASP A CA 1
ATOM 614 C C . ASP A 1 87 ? 3.691 -30.463 -2.350 1.00 34.09 87 ASP A C 1
ATOM 616 O O . ASP A 1 87 ? 3.588 -29.247 -2.499 1.00 34.09 87 ASP A O 1
ATOM 620 N N . ASP A 1 88 ? 2.674 -31.293 -2.603 1.00 46.91 88 ASP A N 1
ATOM 621 C CA . ASP A 1 88 ? 1.287 -30.854 -2.746 1.00 46.91 88 ASP A CA 1
ATOM 622 C C . ASP A 1 88 ? 0.521 -31.253 -1.478 1.00 46.91 88 ASP A C 1
ATOM 624 O O . ASP A 1 88 ? 0.674 -32.369 -0.980 1.00 46.91 88 ASP A O 1
ATOM 628 N N . ILE A 1 89 ? -0.334 -30.343 -1.001 1.00 37.97 89 ILE A N 1
ATOM 629 C CA . ILE A 1 89 ? -1.184 -30.426 0.204 1.00 37.97 89 ILE A CA 1
ATOM 630 C C . ILE A 1 89 ? -0.485 -30.026 1.525 1.00 37.97 89 ILE A C 1
ATOM 632 O O . ILE A 1 89 ? -0.241 -30.846 2.407 1.00 37.97 89 ILE A O 1
ATOM 636 N N . GLY A 1 90 ? -0.250 -28.722 1.734 1.00 31.30 90 GLY A N 1
ATOM 637 C CA . GLY A 1 90 ? 0.114 -28.248 3.082 1.00 31.30 90 GLY A CA 1
ATOM 638 C C . GLY A 1 90 ? 0.253 -26.748 3.333 1.00 31.30 90 GLY A C 1
ATOM 639 O O . GLY A 1 90 ? 0.231 -26.331 4.489 1.00 31.30 90 GLY A O 1
ATOM 640 N N . ASN A 1 91 ? 0.368 -25.898 2.311 1.00 37.31 91 ASN A N 1
ATOM 641 C CA . ASN A 1 91 ? 0.507 -24.462 2.549 1.00 37.31 91 ASN A CA 1
ATOM 642 C C . ASN A 1 91 ? -0.186 -23.668 1.439 1.00 37.31 91 ASN A C 1
ATOM 644 O O . ASN A 1 91 ? 0.390 -23.462 0.375 1.00 37.31 91 ASN A O 1
ATOM 648 N N . LYS A 1 92 ? -1.429 -23.225 1.677 1.00 42.75 92 LYS A N 1
ATOM 649 C CA . LYS A 1 92 ? -2.101 -22.227 0.830 1.00 42.75 92 LYS A CA 1
ATOM 650 C C . LYS A 1 92 ? -1.371 -20.891 0.996 1.00 42.75 92 LYS A C 1
ATOM 652 O O . LYS A 1 92 ? -1.793 -20.026 1.759 1.00 42.75 92 LYS A O 1
ATOM 657 N N . ARG A 1 93 ? -0.204 -20.762 0.366 1.00 55.88 93 ARG A N 1
ATOM 658 C CA . ARG A 1 93 ? 0.570 -19.525 0.365 1.00 55.88 93 ARG A CA 1
ATOM 659 C C . ARG A 1 93 ? -0.114 -18.585 -0.618 1.00 55.88 93 ARG A C 1
ATOM 661 O O . ARG A 1 93 ? -0.025 -18.815 -1.816 1.00 55.88 93 ARG A O 1
ATOM 668 N N . GLY A 1 94 ? -0.815 -17.570 -0.114 1.00 68.25 94 GLY A N 1
ATOM 669 C CA . GLY A 1 94 ? -1.374 -16.517 -0.962 1.00 68.25 94 GLY A CA 1
ATOM 670 C C . GLY A 1 94 ? -0.302 -15.858 -1.834 1.00 68.25 94 GLY A C 1
ATOM 671 O O . GLY A 1 94 ? 0.900 -15.955 -1.555 1.00 68.25 94 GLY A O 1
ATOM 672 N N . VAL A 1 95 ? -0.737 -15.183 -2.895 1.00 79.00 95 VAL A N 1
ATOM 673 C CA . VAL A 1 95 ? 0.167 -14.443 -3.782 1.00 79.00 95 VAL A CA 1
ATOM 674 C C . VAL A 1 95 ? 0.749 -13.253 -3.027 1.00 79.00 95 VAL A C 1
ATOM 676 O O . VAL A 1 95 ? 0.029 -12.331 -2.661 1.00 79.00 95 VAL A O 1
ATOM 679 N N . THR A 1 96 ? 2.061 -13.247 -2.797 1.00 84.38 96 THR A N 1
ATOM 680 C CA . THR A 1 96 ? 2.726 -12.173 -2.034 1.00 84.38 96 THR A CA 1
ATOM 681 C C . THR A 1 96 ? 3.669 -11.327 -2.878 1.00 84.38 96 THR A C 1
ATOM 683 O O . THR A 1 96 ? 4.045 -10.227 -2.457 1.00 84.38 96 THR A O 1
ATOM 686 N N . ILE A 1 97 ? 4.050 -11.798 -4.068 1.00 90.19 97 ILE A N 1
ATOM 687 C CA . ILE A 1 97 ? 4.987 -11.107 -4.955 1.00 90.19 97 ILE A CA 1
ATOM 688 C C . ILE A 1 97 ? 4.352 -10.944 -6.336 1.00 90.19 97 ILE A C 1
ATOM 690 O O . ILE A 1 97 ? 3.864 -11.903 -6.923 1.00 90.19 97 ILE A O 1
ATOM 694 N N . PHE A 1 98 ? 4.415 -9.734 -6.881 1.00 92.19 98 PHE A N 1
ATOM 695 C CA . PHE A 1 98 ? 4.035 -9.445 -8.254 1.00 92.19 98 PHE A CA 1
ATOM 696 C C . PHE A 1 98 ? 5.231 -8.871 -9.006 1.00 92.19 98 PHE A C 1
ATOM 698 O O . PHE A 1 98 ? 5.843 -7.905 -8.548 1.00 92.19 98 PHE A O 1
ATOM 705 N N . ALA A 1 99 ? 5.566 -9.460 -10.151 1.00 93.06 99 ALA A N 1
ATOM 706 C CA . ALA A 1 99 ? 6.731 -9.099 -10.956 1.00 93.06 99 ALA A CA 1
ATOM 707 C C . ALA A 1 99 ? 6.334 -8.683 -12.379 1.00 93.06 99 ALA A C 1
ATOM 709 O O . ALA A 1 99 ? 5.296 -9.106 -12.896 1.00 93.06 99 ALA A O 1
ATOM 710 N N . ARG A 1 100 ? 7.165 -7.868 -13.042 1.00 92.50 100 ARG A N 1
ATOM 711 C CA . ARG A 1 100 ? 6.860 -7.261 -14.354 1.00 92.50 100 ARG A CA 1
ATOM 712 C C . ARG A 1 100 ? 5.472 -6.613 -14.402 1.00 92.50 100 ARG A C 1
ATOM 714 O O . ARG A 1 100 ? 4.673 -6.878 -15.301 1.00 92.50 100 ARG A O 1
ATOM 721 N N . VAL A 1 101 ? 5.167 -5.812 -13.389 1.00 91.62 101 VAL A N 1
ATOM 722 C CA . VAL A 1 101 ? 3.853 -5.192 -13.205 1.00 91.62 101 VAL A CA 1
ATOM 723 C C . VAL A 1 101 ? 3.823 -3.813 -13.867 1.00 91.62 101 VAL A C 1
ATOM 725 O O . VAL A 1 101 ? 4.691 -2.985 -13.602 1.00 91.62 101 VAL A O 1
ATOM 728 N N . ALA A 1 102 ? 2.827 -3.571 -14.722 1.00 90.19 102 ALA A N 1
ATOM 729 C CA . ALA A 1 102 ? 2.537 -2.260 -15.300 1.00 90.19 102 ALA A CA 1
ATOM 730 C C . ALA A 1 102 ? 1.684 -1.412 -14.339 1.00 90.19 102 ALA A C 1
ATOM 732 O O . ALA A 1 102 ? 1.092 -1.944 -13.398 1.00 90.19 102 ALA A O 1
ATOM 733 N N . SER A 1 103 ? 1.587 -0.102 -14.576 1.00 87.44 103 SER A N 1
ATOM 734 C CA . SER A 1 103 ? 0.795 0.798 -13.725 1.00 87.44 103 SER A CA 1
ATOM 735 C C . SER A 1 103 ? -0.672 0.372 -13.604 1.00 87.44 103 SER A C 1
ATOM 737 O O . SER A 1 103 ? -1.203 0.399 -12.494 1.00 87.44 103 SER A O 1
ATOM 739 N N . GLU A 1 104 ? -1.314 -0.103 -14.684 1.00 88.50 104 GLU A N 1
ATOM 740 C CA . GLU A 1 104 ? -2.722 -0.535 -14.616 1.00 88.50 104 GLU A CA 1
ATOM 741 C C . GLU A 1 104 ? -2.914 -1.732 -13.676 1.00 88.50 104 GLU A C 1
ATOM 743 O O . GLU A 1 104 ? -3.922 -1.848 -12.979 1.00 88.50 104 GLU A O 1
ATOM 748 N N . HIS A 1 105 ? -1.922 -2.619 -13.610 1.00 91.06 105 HIS A N 1
ATOM 749 C CA . HIS A 1 105 ? -1.970 -3.784 -12.735 1.00 91.06 105 HIS A CA 1
ATOM 750 C C . HIS A 1 105 ? -1.857 -3.395 -11.257 1.00 91.06 105 HIS A C 1
ATOM 752 O O . HIS A 1 105 ? -2.524 -4.012 -10.430 1.00 91.06 105 HIS A O 1
ATOM 758 N N . LYS A 1 106 ? -1.063 -2.368 -10.909 1.00 92.00 106 LYS A N 1
ATOM 759 C CA . LYS A 1 106 ? -0.951 -1.888 -9.516 1.00 92.00 106 LYS A CA 1
ATOM 760 C C . LYS A 1 106 ? -2.313 -1.437 -8.994 1.00 92.00 106 LYS A C 1
ATOM 762 O O . LYS A 1 106 ? -2.740 -1.872 -7.930 1.00 92.00 106 LYS A O 1
ATOM 767 N N . TYR A 1 107 ? -3.019 -0.649 -9.802 1.00 89.56 107 TYR A N 1
ATOM 768 C CA . TYR A 1 107 ? -4.373 -0.188 -9.506 1.00 89.56 107 TYR A CA 1
ATOM 769 C C . TYR A 1 107 ? -5.351 -1.353 -9.292 1.00 89.56 107 TYR A C 1
ATOM 771 O O . TYR A 1 107 ? -6.041 -1.402 -8.275 1.00 89.56 107 TYR A O 1
ATOM 779 N N . ARG A 1 108 ? -5.370 -2.338 -10.204 1.00 91.06 108 ARG A N 1
ATOM 780 C CA . ARG A 1 108 ? -6.249 -3.518 -10.085 1.00 91.06 108 ARG A CA 1
ATOM 781 C C . ARG A 1 108 ? -5.983 -4.332 -8.818 1.00 91.06 108 ARG A C 1
ATOM 783 O O . ARG A 1 108 ? -6.930 -4.776 -8.175 1.00 91.06 108 ARG A O 1
ATOM 790 N N . ILE A 1 109 ? -4.713 -4.512 -8.451 1.00 91.75 109 ILE A N 1
ATOM 791 C CA . ILE A 1 109 ? -4.321 -5.248 -7.240 1.00 91.75 109 ILE A CA 1
ATOM 792 C C . ILE A 1 109 ? -4.811 -4.520 -5.982 1.00 91.75 109 ILE A C 1
ATOM 794 O O . ILE A 1 109 ? -5.367 -5.161 -5.094 1.00 91.75 109 ILE A O 1
ATOM 798 N N . ILE A 1 110 ? -4.646 -3.194 -5.917 1.00 93.12 110 ILE A N 1
ATOM 799 C CA . ILE A 1 110 ? -5.103 -2.382 -4.777 1.00 93.12 110 ILE A CA 1
ATOM 800 C C . ILE A 1 110 ? -6.612 -2.510 -4.605 1.00 93.12 110 ILE A C 1
ATOM 802 O O . ILE A 1 110 ? -7.071 -2.844 -3.517 1.00 93.12 110 ILE A O 1
ATOM 806 N N . GLN A 1 111 ? -7.377 -2.347 -5.686 1.00 92.62 111 GLN A N 1
ATOM 807 C CA . GLN A 1 111 ? -8.829 -2.473 -5.605 1.00 92.62 111 GLN A CA 1
ATOM 808 C C . GLN A 1 111 ? -9.287 -3.873 -5.199 1.00 92.62 111 GLN A C 1
ATOM 810 O O . GLN A 1 111 ? -10.246 -4.003 -4.446 1.00 92.62 111 GLN A O 1
ATOM 815 N N . ALA A 1 112 ? -8.627 -4.924 -5.693 1.00 92.06 112 ALA A N 1
ATOM 816 C CA . ALA A 1 112 ? -8.948 -6.290 -5.294 1.00 92.06 112 ALA A CA 1
ATOM 817 C C . ALA A 1 112 ? -8.722 -6.491 -3.785 1.00 92.06 112 ALA A C 1
ATOM 819 O O . ALA A 1 112 ? -9.591 -7.026 -3.104 1.00 92.06 112 ALA A O 1
ATOM 820 N N . LEU A 1 113 ? -7.605 -5.994 -3.242 1.00 91.56 113 LEU A N 1
ATOM 821 C CA . LEU A 1 113 ? -7.328 -6.039 -1.802 1.00 91.56 113 LEU A CA 1
ATOM 822 C C . LEU A 1 113 ? -8.346 -5.222 -0.987 1.00 91.56 113 LEU A C 1
ATOM 824 O O . LEU A 1 113 ? -8.831 -5.707 0.033 1.00 91.56 113 LEU A O 1
ATOM 828 N N . GLN A 1 114 ? -8.725 -4.033 -1.460 1.00 92.75 114 GLN A N 1
ATOM 829 C CA . GLN A 1 114 ? -9.751 -3.200 -0.820 1.00 92.75 114 GLN A CA 1
ATOM 830 C C . GLN A 1 114 ? -11.127 -3.884 -0.815 1.00 92.75 114 GLN A C 1
ATOM 832 O O . GLN A 1 114 ? -11.824 -3.869 0.197 1.00 92.75 114 GLN A O 1
ATOM 837 N N . ARG A 1 115 ? -11.522 -4.544 -1.913 1.00 92.00 115 ARG A N 1
ATOM 838 C CA . ARG A 1 115 ? -12.790 -5.296 -1.990 1.00 92.00 115 ARG A CA 1
ATOM 839 C C . ARG A 1 115 ? -12.816 -6.523 -1.081 1.00 92.00 115 ARG A C 1
ATOM 841 O O . ARG A 1 115 ? -13.886 -6.892 -0.605 1.00 92.00 115 ARG A O 1
ATOM 848 N N . LEU A 1 116 ? -11.653 -7.100 -0.785 1.00 89.38 116 LEU A N 1
ATOM 849 C CA . LEU A 1 116 ? -11.493 -8.137 0.238 1.00 89.38 116 LEU A CA 1
ATOM 850 C C . LEU A 1 116 ? -11.560 -7.586 1.678 1.00 89.38 116 LEU A C 1
ATOM 852 O O . LEU A 1 116 ? -11.479 -8.358 2.630 1.00 89.38 116 LEU A O 1
ATOM 856 N N . GLY A 1 117 ? -11.732 -6.271 1.854 1.00 90.00 117 GLY A N 1
ATOM 857 C CA . GLY A 1 117 ? -11.845 -5.622 3.160 1.00 90.00 117 GLY A CA 1
ATOM 858 C C . GLY A 1 117 ? -10.502 -5.333 3.829 1.00 90.00 117 GLY A C 1
ATOM 859 O O . GLY A 1 117 ? -10.473 -5.034 5.022 1.00 90.00 117 GLY A O 1
ATOM 860 N N . HIS A 1 118 ? -9.388 -5.428 3.098 1.00 90.25 118 HIS A N 1
ATOM 861 C CA . HIS A 1 118 ? -8.092 -5.002 3.612 1.00 90.25 118 HIS A CA 1
ATOM 862 C C . HIS A 1 118 ? -7.946 -3.485 3.518 1.00 90.25 118 HIS A C 1
ATOM 864 O O . HIS A 1 118 ? -8.232 -2.902 2.476 1.00 90.25 118 HIS A O 1
ATOM 870 N N . THR A 1 119 ? -7.402 -2.872 4.569 1.00 91.25 119 THR A N 1
ATOM 871 C CA . THR A 1 119 ? -6.839 -1.520 4.492 1.00 91.25 119 THR A CA 1
ATOM 872 C C . THR A 1 119 ? -5.468 -1.599 3.826 1.00 91.25 119 THR A C 1
ATOM 874 O O . THR A 1 119 ? -4.565 -2.283 4.319 1.00 91.25 119 THR A O 1
ATOM 877 N N . VAL A 1 120 ? -5.306 -0.926 2.693 1.00 93.31 120 VAL A N 1
ATOM 878 C CA . VAL A 1 120 ? -4.139 -1.025 1.818 1.00 93.31 120 VAL A CA 1
ATOM 879 C C . VAL A 1 120 ? -3.294 0.235 1.916 1.00 93.31 120 VAL A C 1
ATOM 881 O O . VAL A 1 120 ? -3.724 1.321 1.537 1.00 93.31 120 VAL A O 1
ATOM 884 N N . ALA A 1 121 ? -2.045 0.062 2.345 1.00 93.94 121 ALA A N 1
ATOM 885 C CA . ALA A 1 121 ? -1.009 1.070 2.177 1.00 93.94 121 ALA A CA 1
ATOM 886 C C . ALA A 1 121 ? -0.168 0.755 0.932 1.00 93.94 121 ALA A C 1
ATOM 888 O O . ALA A 1 121 ? 0.268 -0.387 0.747 1.00 93.94 121 ALA A O 1
ATOM 889 N N . MET A 1 122 ? 0.092 1.760 0.097 1.00 94.12 122 MET A N 1
ATOM 890 C CA . MET A 1 122 ? 0.971 1.631 -1.066 1.00 94.12 122 MET A CA 1
ATOM 891 C C . MET A 1 122 ? 2.190 2.534 -0.926 1.00 94.12 122 MET A C 1
ATOM 893 O O . MET A 1 122 ? 2.058 3.711 -0.613 1.00 94.12 122 MET A O 1
ATOM 897 N N . THR A 1 123 ? 3.369 1.993 -1.237 1.00 93.19 123 THR A N 1
ATOM 898 C CA . THR A 1 123 ? 4.595 2.778 -1.390 1.00 93.19 123 THR A CA 1
ATOM 899 C C . THR A 1 123 ? 4.942 2.995 -2.864 1.00 93.19 123 THR A C 1
ATOM 901 O O . THR A 1 123 ? 4.702 2.117 -3.697 1.00 93.19 123 THR A O 1
ATOM 904 N N . GLY A 1 124 ? 5.521 4.152 -3.189 1.00 91.38 124 GLY A N 1
ATOM 905 C CA . GLY A 1 124 ? 5.933 4.497 -4.552 1.00 91.38 124 GLY A CA 1
ATOM 906 C C . GLY A 1 124 ? 6.905 5.675 -4.603 1.00 91.38 124 GLY A C 1
ATOM 907 O O . GLY A 1 124 ? 7.068 6.411 -3.631 1.00 91.38 124 GLY A O 1
ATOM 908 N N . ASP A 1 125 ? 7.571 5.842 -5.740 1.00 91.75 125 ASP A N 1
ATOM 909 C CA . ASP A 1 125 ? 8.598 6.870 -5.952 1.00 91.75 125 ASP A CA 1
ATOM 910 C C . ASP A 1 125 ? 8.438 7.611 -7.292 1.00 91.75 125 ASP A C 1
ATOM 912 O O . ASP A 1 125 ? 8.865 8.760 -7.434 1.00 91.75 125 ASP A O 1
ATOM 916 N N . GLY A 1 126 ? 7.790 6.990 -8.279 1.00 90.75 126 GLY A N 1
ATOM 917 C CA . GLY A 1 126 ? 7.673 7.518 -9.635 1.00 90.75 126 GLY A CA 1
ATOM 918 C C . GLY A 1 126 ? 6.308 8.107 -9.997 1.00 90.75 126 GLY A C 1
ATOM 919 O O . GLY A 1 126 ? 5.278 7.811 -9.396 1.00 90.75 126 GLY A O 1
ATOM 920 N N . VAL A 1 127 ? 6.283 8.862 -11.101 1.00 91.25 127 VAL A N 1
ATOM 921 C CA . VAL A 1 127 ? 5.052 9.393 -11.728 1.00 91.25 127 VAL A CA 1
ATOM 922 C C . VAL A 1 127 ? 4.029 8.299 -12.060 1.00 91.25 127 VAL A C 1
ATOM 924 O O . VAL A 1 127 ? 2.825 8.529 -12.036 1.00 91.25 127 VAL A O 1
ATOM 927 N N . ASN A 1 128 ? 4.518 7.090 -12.338 1.00 89.56 128 ASN A N 1
ATOM 928 C CA . ASN A 1 128 ? 3.719 5.916 -12.676 1.00 89.56 128 ASN A CA 1
ATOM 929 C C . ASN A 1 128 ? 2.963 5.333 -11.475 1.00 89.56 128 ASN A C 1
ATOM 931 O O . ASN A 1 128 ? 2.019 4.566 -11.681 1.00 89.56 128 ASN A O 1
ATOM 935 N N . ASP A 1 129 ? 3.387 5.677 -10.256 1.00 92.88 129 ASP A N 1
ATOM 936 C CA . ASP A 1 129 ? 2.779 5.221 -9.008 1.00 92.88 129 ASP A CA 1
ATOM 937 C C . ASP A 1 129 ? 1.737 6.197 -8.484 1.00 92.88 129 ASP A C 1
ATOM 939 O O . ASP A 1 129 ? 0.881 5.784 -7.715 1.00 92.88 129 ASP A O 1
ATOM 943 N N . ALA A 1 130 ? 1.744 7.453 -8.937 1.00 92.62 130 ALA A N 1
ATOM 944 C CA . ALA A 1 130 ? 0.836 8.490 -8.453 1.00 92.62 130 ALA A CA 1
ATOM 945 C C . ALA A 1 130 ? -0.657 8.090 -8.482 1.00 92.62 130 ALA A C 1
ATOM 947 O O . ALA A 1 130 ? -1.322 8.264 -7.460 1.00 92.62 130 ALA A O 1
ATOM 948 N N . PRO A 1 131 ? -1.205 7.474 -9.555 1.00 92.19 131 PRO A N 1
ATOM 949 C CA . PRO A 1 131 ? -2.601 7.026 -9.539 1.00 92.19 131 PRO A CA 1
ATOM 950 C C . PRO A 1 131 ? -2.873 5.953 -8.481 1.00 92.19 131 PRO A C 1
ATOM 952 O O . PRO A 1 131 ? -3.947 5.910 -7.886 1.00 92.19 131 PRO A O 1
ATOM 955 N N . ALA A 1 132 ? -1.905 5.069 -8.256 1.00 93.31 132 ALA A N 1
ATOM 956 C CA . ALA A 1 132 ? -2.039 3.945 -7.347 1.00 93.31 132 ALA A CA 1
ATOM 957 C C . ALA A 1 132 ? -1.817 4.381 -5.881 1.00 93.31 132 ALA A C 1
ATOM 959 O O . ALA A 1 132 ? -2.566 3.944 -5.013 1.00 93.31 132 ALA A O 1
ATOM 960 N N . LEU A 1 133 ? -0.897 5.323 -5.633 1.00 94.62 133 LEU A N 1
ATOM 961 C CA . LEU A 1 133 ? -0.721 6.024 -4.356 1.00 94.62 133 LEU A CA 1
ATOM 962 C C . LEU A 1 133 ? -2.010 6.725 -3.927 1.00 94.62 133 LEU A C 1
ATOM 964 O O . LEU A 1 133 ? -2.427 6.561 -2.790 1.00 94.62 133 LEU A O 1
ATOM 968 N N . HIS A 1 134 ? -2.669 7.424 -4.854 1.00 93.25 134 HIS A N 1
ATOM 969 C CA . HIS A 1 134 ? -3.926 8.120 -4.582 1.00 93.25 134 HIS A CA 1
ATOM 970 C C . HIS A 1 134 ? -5.130 7.180 -4.389 1.00 93.25 134 HIS A C 1
ATOM 972 O O . HIS A 1 134 ? -6.121 7.555 -3.773 1.00 93.25 134 HIS A O 1
ATOM 978 N N . THR A 1 135 ? -5.083 5.972 -4.961 1.00 92.81 135 THR A N 1
ATOM 979 C CA . THR A 1 135 ? -6.181 4.990 -4.856 1.00 92.81 135 THR A CA 1
ATOM 980 C C . THR A 1 135 ? -6.095 4.156 -3.579 1.00 92.81 135 THR A C 1
ATOM 982 O O . THR A 1 135 ? -7.117 3.660 -3.102 1.00 92.81 135 THR A O 1
ATOM 985 N N . ALA A 1 136 ? -4.885 3.949 -3.056 1.00 95.69 136 ALA A N 1
ATOM 986 C CA . ALA A 1 136 ? -4.675 3.242 -1.801 1.00 95.69 136 ALA A CA 1
ATOM 987 C C . ALA A 1 136 ? -5.357 3.979 -0.638 1.00 95.69 136 ALA A C 1
ATOM 989 O O . ALA A 1 136 ? -5.549 5.189 -0.693 1.00 95.69 136 ALA A O 1
ATOM 990 N N . ASP A 1 137 ? -5.691 3.255 0.431 1.00 95.56 137 ASP A N 1
ATOM 991 C CA . ASP A 1 137 ? -6.256 3.884 1.632 1.00 95.56 137 ASP A CA 1
ATOM 992 C C . ASP A 1 137 ? -5.226 4.787 2.321 1.00 95.56 137 ASP A C 1
ATOM 994 O O . ASP A 1 137 ? -5.592 5.745 2.998 1.00 95.56 137 ASP A O 1
ATOM 998 N N . ILE A 1 138 ? -3.937 4.454 2.158 1.00 95.12 138 ILE A N 1
ATOM 999 C CA . ILE A 1 138 ? -2.803 5.272 2.588 1.00 95.12 138 ILE A CA 1
ATOM 1000 C C . ILE A 1 138 ? -1.705 5.229 1.513 1.00 95.12 138 ILE A C 1
ATOM 1002 O O . ILE A 1 138 ? -1.061 4.196 1.297 1.00 95.12 138 ILE A O 1
ATOM 1006 N N . GLY A 1 139 ? -1.446 6.360 0.861 1.00 95.31 139 GLY A N 1
ATOM 1007 C CA . GLY A 1 139 ? -0.327 6.548 -0.061 1.00 95.31 139 GLY A CA 1
ATOM 1008 C C . GLY A 1 139 ? 0.945 6.994 0.664 1.00 95.31 139 GLY A C 1
ATOM 1009 O O . GLY A 1 139 ? 0.935 7.963 1.421 1.00 95.31 139 GLY A O 1
ATOM 1010 N N . VAL A 1 140 ? 2.071 6.324 0.410 1.00 95.56 140 VAL A N 1
ATOM 1011 C CA . VAL A 1 140 ? 3.371 6.634 1.025 1.00 95.56 140 VAL A CA 1
ATOM 1012 C C . VAL A 1 140 ? 4.434 6.861 -0.050 1.00 95.56 140 VAL A C 1
ATOM 1014 O O . VAL A 1 140 ? 4.871 5.925 -0.720 1.00 95.56 140 VAL A O 1
ATOM 1017 N N . ALA A 1 141 ? 4.904 8.096 -0.197 1.00 95.00 141 ALA A N 1
ATOM 1018 C CA . ALA A 1 141 ? 6.036 8.405 -1.063 1.00 95.00 141 ALA A CA 1
ATOM 1019 C C . ALA A 1 141 ? 7.363 8.322 -0.302 1.00 95.00 141 ALA A C 1
ATOM 1021 O O . ALA A 1 141 ? 7.459 8.686 0.873 1.00 95.00 141 ALA A O 1
ATOM 1022 N N . VAL A 1 142 ? 8.420 7.893 -0.986 1.00 93.44 142 VAL A N 1
ATOM 1023 C CA . VAL A 1 142 ? 9.796 8.094 -0.502 1.00 93.44 142 VAL A CA 1
ATO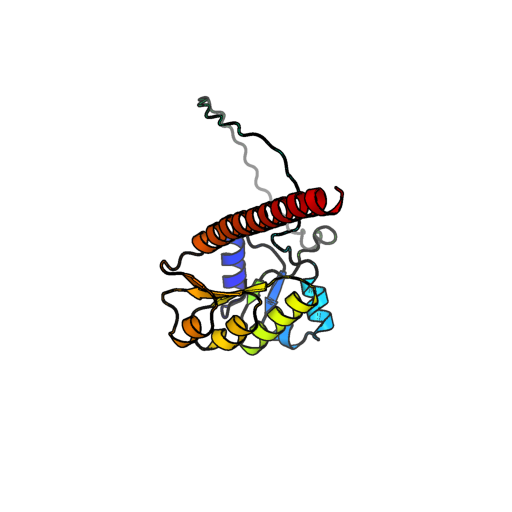M 1024 C C . VAL A 1 142 ? 10.234 9.542 -0.749 1.00 93.44 142 VAL A C 1
ATOM 1026 O O . VAL A 1 142 ? 9.797 10.185 -1.705 1.00 93.44 142 VAL A O 1
ATOM 1029 N N . GLY A 1 143 ? 11.080 10.085 0.122 1.00 90.69 143 GLY A N 1
ATOM 1030 C CA . GLY A 1 143 ? 11.527 11.476 0.082 1.00 90.69 143 GLY A CA 1
ATOM 1031 C C . GLY A 1 143 ? 12.333 11.808 -1.172 1.00 90.69 143 GLY A C 1
ATOM 1032 O O . GLY A 1 143 ? 12.200 12.919 -1.693 1.00 90.69 143 GLY A O 1
ATOM 1033 N N . SER A 1 144 ? 13.098 10.844 -1.690 1.00 91.75 144 SER A N 1
ATOM 1034 C CA . SER A 1 144 ? 13.788 10.923 -2.989 1.00 91.75 144 SER A CA 1
ATOM 1035 C C . SER A 1 144 ? 12.885 10.710 -4.212 1.00 91.75 144 SER A C 1
ATOM 1037 O O . SER A 1 144 ? 13.356 10.835 -5.344 1.00 91.75 144 SER A O 1
ATOM 1039 N N . GLY A 1 145 ? 11.599 10.419 -4.005 1.00 91.19 145 GLY A N 1
ATOM 1040 C CA . GLY A 1 145 ? 10.619 10.251 -5.070 1.00 91.19 145 GLY A CA 1
ATOM 1041 C C . GLY A 1 145 ? 10.353 11.541 -5.848 1.00 91.19 145 GLY A C 1
ATOM 1042 O O . GLY A 1 145 ? 10.654 12.654 -5.410 1.00 91.19 145 GLY A O 1
ATOM 1043 N N . THR A 1 146 ? 9.765 11.383 -7.031 1.00 95.56 146 THR A N 1
ATOM 1044 C CA . THR A 1 146 ? 9.352 12.493 -7.900 1.00 95.56 146 THR A CA 1
ATOM 1045 C C . THR A 1 146 ? 8.352 13.418 -7.202 1.00 95.56 146 THR A C 1
ATOM 1047 O O . THR A 1 146 ? 7.564 12.973 -6.368 1.00 95.56 146 THR A O 1
ATOM 1050 N N . ASP A 1 147 ? 8.329 14.699 -7.582 1.00 95.75 147 ASP A N 1
ATOM 1051 C CA . ASP A 1 147 ? 7.375 15.674 -7.024 1.00 95.75 147 ASP A CA 1
ATOM 1052 C C . ASP A 1 147 ? 5.924 15.205 -7.160 1.00 95.75 147 ASP A C 1
ATOM 1054 O O . ASP A 1 147 ? 5.154 15.293 -6.211 1.00 95.75 147 ASP A O 1
ATOM 1058 N N . VAL A 1 148 ? 5.596 14.598 -8.303 1.00 95.94 148 VAL A N 1
ATOM 1059 C CA . VAL A 1 148 ? 4.273 14.026 -8.579 1.00 95.94 148 VAL A CA 1
ATOM 1060 C C . VAL A 1 148 ? 3.929 12.898 -7.600 1.00 95.94 148 VAL A C 1
ATOM 1062 O O . VAL A 1 148 ? 2.796 12.818 -7.137 1.00 95.94 148 VAL A O 1
ATOM 1065 N N . ALA A 1 149 ? 4.887 12.027 -7.261 1.00 94.69 149 ALA A N 1
ATOM 1066 C CA . ALA A 1 149 ? 4.652 10.953 -6.296 1.00 94.69 149 ALA A CA 1
ATOM 1067 C C . ALA A 1 149 ? 4.417 11.504 -4.881 1.00 94.69 149 ALA A C 1
ATOM 1069 O O . ALA A 1 149 ? 3.516 11.033 -4.195 1.00 94.69 149 ALA A O 1
ATOM 1070 N N . ARG A 1 150 ? 5.181 12.526 -4.466 1.00 95.31 150 ARG A N 1
ATOM 1071 C CA . ARG A 1 150 ? 5.024 13.173 -3.151 1.00 95.31 150 ARG A CA 1
ATOM 1072 C C . ARG A 1 150 ? 3.710 13.940 -3.024 1.00 95.31 150 ARG A C 1
ATOM 1074 O O . ARG A 1 150 ? 3.099 13.915 -1.964 1.00 95.31 150 ARG A O 1
ATOM 1081 N N . GLU A 1 151 ? 3.270 14.598 -4.093 1.00 95.44 151 GLU A N 1
ATOM 1082 C CA . GLU A 1 151 ? 1.984 15.303 -4.130 1.00 95.44 151 GLU A CA 1
ATOM 1083 C C . GLU A 1 151 ? 0.790 14.335 -4.124 1.00 95.44 151 GLU A C 1
ATOM 1085 O O . GLU A 1 151 ? -0.251 14.644 -3.552 1.00 95.44 151 GLU A O 1
ATOM 1090 N N . ALA A 1 152 ? 0.942 13.149 -4.721 1.00 94.81 152 ALA A N 1
ATOM 1091 C CA . ALA A 1 152 ? -0.102 12.126 -4.750 1.00 94.81 152 ALA A CA 1
ATOM 1092 C C . ALA A 1 152 ? -0.202 11.279 -3.464 1.00 94.81 152 ALA A C 1
ATOM 1094 O O . ALA A 1 152 ? -1.151 10.507 -3.334 1.00 94.81 152 ALA A O 1
ATOM 1095 N N . SER A 1 153 ? 0.770 11.373 -2.550 1.00 95.44 153 SER A N 1
ATOM 1096 C CA . SER A 1 153 ? 0.838 10.578 -1.314 1.00 95.44 153 SER A CA 1
ATOM 1097 C C . SER A 1 153 ? 0.310 11.318 -0.083 1.00 95.44 153 SER A C 1
ATOM 1099 O O . SER A 1 153 ? 0.469 12.531 0.019 1.00 95.44 153 SER A O 1
ATOM 1101 N N . ASP A 1 154 ? -0.202 10.576 0.902 1.00 95.25 154 ASP A N 1
ATOM 1102 C CA . ASP A 1 154 ? -0.605 11.109 2.212 1.00 95.25 154 ASP A CA 1
ATOM 1103 C C . ASP A 1 154 ? 0.592 11.306 3.156 1.00 95.25 154 ASP A C 1
ATOM 1105 O O . ASP A 1 154 ? 0.625 12.240 3.959 1.00 95.25 154 ASP A O 1
ATOM 1109 N N . PHE A 1 155 ? 1.596 10.427 3.051 1.00 93.44 155 PHE A N 1
ATOM 1110 C CA . PHE A 1 155 ? 2.831 10.478 3.834 1.00 93.44 155 PHE A CA 1
ATOM 1111 C C . PHE A 1 155 ? 4.067 10.522 2.940 1.00 93.44 155 PHE A C 1
ATOM 1113 O O . PHE A 1 155 ? 4.158 9.804 1.947 1.00 93.44 155 PHE A O 1
ATOM 1120 N N . VAL A 1 156 ? 5.078 11.286 3.363 1.00 93.88 156 VAL A N 1
ATOM 1121 C CA . VAL A 1 156 ? 6.395 11.328 2.714 1.00 93.88 156 VAL A CA 1
ATOM 1122 C C . VAL A 1 156 ? 7.476 10.879 3.697 1.00 93.88 156 VAL A C 1
ATOM 1124 O O . VAL A 1 156 ? 7.667 11.485 4.754 1.00 93.88 156 VAL A O 1
ATOM 1127 N N . LEU A 1 157 ? 8.218 9.827 3.346 1.00 92.94 157 LEU A N 1
ATOM 1128 C CA . LEU A 1 157 ? 9.330 9.311 4.145 1.00 92.94 157 LEU A CA 1
ATOM 1129 C C . LEU A 1 157 ? 10.592 10.145 3.918 1.00 92.94 157 LEU A C 1
ATOM 1131 O O . LEU A 1 157 ? 11.304 9.961 2.940 1.00 92.94 157 LEU A O 1
ATOM 1135 N N . LEU A 1 158 ? 10.911 11.034 4.857 1.00 90.19 158 LEU A N 1
ATOM 1136 C CA . LEU A 1 158 ? 12.027 11.978 4.714 1.00 90.19 158 LEU A CA 1
ATOM 1137 C C . LEU A 1 158 ? 13.423 11.335 4.614 1.00 90.19 158 LEU A C 1
ATOM 1139 O O . LEU A 1 158 ? 14.342 11.961 4.098 1.00 90.19 158 LEU A O 1
ATOM 1143 N N . ASN A 1 159 ? 13.603 10.121 5.136 1.00 86.44 159 ASN A N 1
ATOM 1144 C CA . ASN A 1 159 ? 14.893 9.427 5.212 1.00 86.44 159 ASN A CA 1
ATOM 1145 C C . ASN A 1 159 ? 14.946 8.144 4.359 1.00 86.44 159 ASN A C 1
ATOM 1147 O O . ASN A 1 159 ? 15.807 7.303 4.610 1.00 86.44 159 ASN A O 1
ATOM 1151 N N . ASP A 1 160 ? 14.011 7.971 3.416 1.00 80.06 160 ASP A N 1
ATOM 1152 C CA . ASP A 1 160 ? 13.910 6.824 2.494 1.00 80.06 160 ASP A CA 1
ATOM 1153 C C . ASP A 1 160 ? 13.974 5.436 3.168 1.00 80.06 160 ASP A C 1
ATOM 1155 O O . ASP A 1 160 ? 14.280 4.424 2.537 1.00 80.06 160 ASP A O 1
ATOM 1159 N N . SER A 1 161 ? 13.668 5.368 4.467 1.00 85.88 161 SER A N 1
ATOM 1160 C CA . SER A 1 161 ? 13.730 4.140 5.251 1.00 85.88 161 SER A CA 1
ATOM 1161 C C . SER A 1 161 ? 12.335 3.589 5.501 1.00 85.88 161 SER A C 1
ATOM 1163 O O . SER A 1 161 ? 11.530 4.187 6.218 1.00 85.88 161 SER A O 1
ATOM 1165 N N . PHE A 1 162 ? 12.070 2.387 4.989 1.00 84.56 162 PHE A N 1
ATOM 1166 C CA . PHE A 1 162 ? 10.817 1.672 5.246 1.00 84.56 162 PHE A CA 1
ATOM 1167 C C . PHE A 1 162 ? 10.620 1.312 6.729 1.00 84.56 162 PHE A C 1
ATOM 1169 O O . PHE A 1 162 ? 9.488 1.082 7.146 1.00 84.56 162 PHE A O 1
ATOM 1176 N N . ALA A 1 163 ? 11.679 1.329 7.551 1.00 86.12 163 ALA A N 1
ATOM 1177 C CA . ALA A 1 163 ? 11.567 1.132 8.999 1.00 86.12 163 ALA A CA 1
ATOM 1178 C C . ALA A 1 163 ? 10.757 2.245 9.691 1.00 86.12 163 ALA A C 1
ATOM 1180 O O . ALA A 1 163 ? 10.171 2.028 10.747 1.00 86.12 163 ALA A O 1
ATOM 1181 N N . ASN A 1 164 ? 10.661 3.434 9.091 1.00 87.56 164 ASN A N 1
ATOM 1182 C CA . ASN A 1 164 ? 9.815 4.492 9.638 1.00 87.56 164 ASN A CA 1
ATOM 1183 C C . ASN A 1 164 ? 8.320 4.172 9.502 1.00 87.56 164 ASN A C 1
ATOM 1185 O O . ASN A 1 164 ? 7.527 4.667 10.297 1.00 87.56 164 ASN A O 1
ATOM 1189 N N . ILE A 1 165 ? 7.930 3.333 8.535 1.00 89.88 165 ILE A N 1
ATOM 1190 C CA . ILE A 1 165 ? 6.531 2.924 8.366 1.00 89.88 165 ILE A CA 1
ATOM 1191 C C . ILE A 1 165 ? 6.077 2.107 9.576 1.00 89.88 165 ILE A C 1
ATOM 1193 O O . ILE A 1 165 ? 4.986 2.335 10.089 1.00 89.88 165 ILE A O 1
ATOM 1197 N N . THR A 1 166 ? 6.911 1.194 10.084 1.00 89.31 166 THR A N 1
ATOM 1198 C CA . THR A 1 166 ? 6.549 0.400 11.268 1.00 89.31 166 THR A CA 1
ATOM 1199 C C . THR A 1 166 ? 6.400 1.276 12.508 1.00 89.31 166 THR A C 1
ATOM 1201 O O . THR A 1 166 ? 5.439 1.099 13.249 1.00 89.31 166 THR A O 1
ATOM 1204 N N . GLY A 1 167 ? 7.278 2.271 12.686 1.00 89.06 167 GLY A N 1
ATOM 1205 C CA . GLY A 1 167 ? 7.144 3.249 13.772 1.00 89.06 167 GLY A CA 1
ATOM 1206 C C . GLY A 1 167 ? 5.882 4.113 13.647 1.00 89.06 167 GLY A C 1
ATOM 1207 O O . GLY A 1 167 ? 5.206 4.362 14.638 1.00 89.06 167 GLY A O 1
ATOM 1208 N N . ALA A 1 168 ? 5.512 4.516 12.427 1.00 89.00 168 ALA A N 1
ATOM 1209 C CA . ALA A 1 168 ? 4.274 5.258 12.183 1.00 89.00 168 ALA A CA 1
ATOM 1210 C C . ALA A 1 168 ? 3.017 4.425 12.493 1.00 89.00 168 ALA A C 1
ATOM 1212 O O . ALA A 1 168 ? 2.044 4.957 13.024 1.00 89.00 168 ALA A O 1
ATOM 1213 N N . ILE A 1 169 ? 3.038 3.120 12.196 1.00 90.31 169 ILE A N 1
ATOM 1214 C CA . ILE A 1 169 ? 1.947 2.198 12.547 1.00 90.31 169 ILE A CA 1
ATOM 1215 C C . ILE A 1 169 ? 1.824 2.064 14.070 1.00 90.31 169 ILE A C 1
ATOM 1217 O O . ILE A 1 169 ? 0.713 2.123 14.595 1.00 90.31 169 ILE A O 1
ATOM 1221 N N . GLU A 1 170 ? 2.942 1.899 14.778 1.00 90.19 170 GLU A N 1
ATOM 1222 C CA . GLU A 1 170 ? 2.965 1.796 16.242 1.00 90.19 170 GLU A CA 1
ATOM 1223 C C . GLU A 1 170 ? 2.397 3.060 16.906 1.00 90.19 170 GLU A C 1
ATOM 1225 O O . GLU A 1 170 ? 1.471 2.974 17.716 1.00 90.19 170 GLU A O 1
ATOM 1230 N N . GLU A 1 171 ? 2.860 4.238 16.482 1.00 92.44 171 GLU A N 1
ATOM 1231 C CA . GLU A 1 171 ? 2.353 5.522 16.974 1.00 92.44 171 GLU A CA 1
ATOM 1232 C C . GLU A 1 171 ? 0.862 5.709 16.642 1.00 92.44 171 GLU A C 1
ATOM 1234 O O . GLU A 1 171 ? 0.070 6.124 17.489 1.00 92.44 171 GLU A O 1
ATOM 1239 N N . GLY A 1 172 ? 0.442 5.333 15.428 1.00 92.12 172 GLY A N 1
ATOM 1240 C CA . GLY A 1 172 ? -0.958 5.382 15.008 1.00 92.12 172 GLY A CA 1
ATOM 1241 C C . GLY A 1 172 ? -1.880 4.538 15.894 1.00 92.12 172 GLY A C 1
ATOM 1242 O O . GLY A 1 172 ? -2.964 4.999 16.265 1.00 92.12 172 GLY A O 1
ATOM 1243 N N . ARG A 1 173 ? -1.441 3.337 16.300 1.00 92.56 173 ARG A N 1
ATOM 1244 C CA . ARG A 1 173 ? -2.180 2.490 17.257 1.00 92.56 173 ARG A CA 1
ATOM 1245 C C . ARG A 1 173 ? -2.307 3.177 18.617 1.00 92.56 173 ARG A C 1
ATOM 1247 O O . ARG A 1 173 ? -3.406 3.220 19.169 1.00 92.56 173 ARG A O 1
ATOM 1254 N N . GLY A 1 174 ? -1.229 3.787 19.113 1.00 94.25 174 GLY A N 1
ATOM 1255 C CA . GLY A 1 174 ? -1.247 4.554 20.363 1.00 94.25 174 GLY A CA 1
ATOM 1256 C C . GLY A 1 174 ? -2.215 5.743 20.327 1.00 94.25 174 GLY A C 1
ATOM 1257 O O . GLY A 1 174 ? -2.993 5.950 21.263 1.00 94.25 174 GLY A O 1
ATOM 1258 N N . ILE A 1 175 ? -2.233 6.497 19.225 1.00 95.38 175 ILE A N 1
ATOM 1259 C CA . ILE A 1 175 ? -3.175 7.607 19.021 1.00 95.38 175 ILE A CA 1
ATOM 1260 C C . ILE A 1 175 ? -4.621 7.096 19.035 1.00 95.38 175 ILE A C 1
ATOM 1262 O O . ILE A 1 175 ? -5.465 7.676 19.722 1.00 95.38 175 ILE A O 1
ATOM 1266 N N . TYR A 1 176 ? -4.911 6.002 18.326 1.00 94.44 176 TYR A N 1
ATOM 1267 C CA . TYR A 1 176 ? -6.254 5.421 18.278 1.00 94.44 176 TYR A CA 1
ATOM 1268 C C . TYR A 1 176 ? -6.750 4.996 19.666 1.00 94.44 176 TYR A C 1
ATOM 1270 O O . TYR A 1 176 ? -7.859 5.362 20.066 1.00 94.44 176 TYR A O 1
ATOM 1278 N N . GLU A 1 177 ? -5.912 4.307 20.445 1.00 95.38 177 GLU A N 1
ATOM 1279 C CA . GLU A 1 177 ? -6.245 3.952 21.826 1.00 95.38 177 GLU A CA 1
ATOM 1280 C C . GLU A 1 177 ? -6.538 5.186 22.687 1.00 95.38 177 GLU A C 1
ATOM 1282 O O . GLU A 1 177 ? -7.473 5.190 23.492 1.00 95.38 177 GLU A O 1
ATOM 1287 N N . ASN A 1 178 ? -5.748 6.250 22.533 1.00 96.00 178 ASN A N 1
ATOM 1288 C CA . ASN A 1 178 ? -5.928 7.481 23.297 1.00 96.00 178 ASN A CA 1
ATOM 1289 C C . ASN A 1 178 ? -7.226 8.208 22.922 1.00 96.00 178 ASN A C 1
ATOM 1291 O O . ASN A 1 178 ? -7.897 8.754 23.804 1.00 96.00 178 ASN A O 1
ATOM 1295 N N . ILE A 1 179 ? -7.629 8.165 21.650 1.00 96.75 179 ILE A N 1
ATOM 1296 C CA . ILE A 1 179 ? -8.932 8.671 21.201 1.00 96.75 179 ILE A CA 1
ATOM 1297 C C . ILE A 1 179 ? -10.063 7.873 21.858 1.00 96.75 179 ILE A C 1
ATOM 1299 O O . ILE A 1 179 ? -10.972 8.474 22.433 1.00 96.75 179 ILE A O 1
ATOM 1303 N N . GLN A 1 180 ? -9.995 6.538 21.852 1.00 96.25 180 GLN A N 1
ATOM 1304 C CA . GLN A 1 180 ? -11.006 5.691 22.498 1.00 96.25 180 GLN A CA 1
ATOM 1305 C C . GLN A 1 180 ? -11.125 5.977 24.001 1.00 96.25 180 GLN A C 1
ATOM 1307 O O . GLN A 1 180 ? -12.234 6.171 24.505 1.00 96.25 180 GLN A O 1
ATOM 1312 N N . LYS A 1 181 ? -9.990 6.072 24.708 1.00 94.75 181 LYS A N 1
ATOM 1313 C CA . LYS A 1 181 ? -9.940 6.418 26.140 1.00 94.75 181 LYS A CA 1
ATOM 1314 C C . LYS A 1 181 ? -10.570 7.791 26.400 1.00 94.75 181 LYS A C 1
ATOM 1316 O O . LYS A 1 181 ? -11.362 7.940 27.328 1.00 94.75 181 LYS A O 1
ATOM 1321 N N . SER A 1 182 ? -10.272 8.776 25.551 1.00 95.56 182 SER A N 1
ATOM 1322 C CA . SER A 1 182 ? -10.820 10.134 25.661 1.00 95.56 182 SER A CA 1
ATOM 1323 C C . SER A 1 182 ? -12.337 10.167 25.448 1.00 95.56 182 SER A C 1
ATOM 1325 O O . SER A 1 182 ? -13.054 10.789 26.229 1.00 95.56 182 SER A O 1
ATOM 1327 N N . ILE A 1 183 ? -12.849 9.455 24.438 1.00 95.19 183 ILE A N 1
ATOM 1328 C CA . ILE A 1 183 ? -14.294 9.335 24.186 1.00 95.19 183 ILE A CA 1
ATOM 1329 C C . ILE A 1 183 ? -14.989 8.647 25.366 1.00 95.19 183 ILE A C 1
ATOM 1331 O O . ILE A 1 183 ? -16.023 9.123 25.832 1.00 95.19 183 ILE A O 1
ATOM 1335 N N . MET A 1 184 ? -14.413 7.558 25.882 1.00 92.62 184 MET A N 1
ATOM 1336 C CA . MET A 1 184 ? -14.968 6.824 27.020 1.00 92.62 184 MET A CA 1
ATOM 1337 C C . MET A 1 184 ? -15.051 7.699 28.277 1.00 92.62 184 MET A C 1
ATOM 1339 O O . MET A 1 184 ? -16.067 7.674 28.972 1.00 92.62 184 MET A O 1
ATOM 1343 N N . LEU A 1 185 ? -14.024 8.516 28.534 1.00 91.44 185 LEU A N 1
ATOM 1344 C CA . LEU A 1 185 ? -14.012 9.469 29.643 1.00 91.44 185 LEU A CA 1
ATOM 1345 C C . LEU A 1 185 ? -15.132 10.512 29.510 1.00 91.44 185 LEU A C 1
ATOM 1347 O O . LEU A 1 185 ? -15.876 10.735 30.466 1.00 91.44 185 LEU A O 1
ATOM 1351 N N . LEU A 1 186 ? -15.280 11.122 28.328 1.00 91.75 186 LEU A N 1
ATOM 1352 C CA . LEU A 1 186 ? -16.308 12.136 28.069 1.00 91.75 186 LEU A CA 1
ATOM 1353 C C . LEU A 1 186 ? -17.724 11.565 28.194 1.00 91.75 186 LEU A C 1
ATOM 1355 O O . LEU A 1 186 ? -18.589 12.177 28.819 1.00 91.75 186 LEU A O 1
ATOM 1359 N N . LEU A 1 187 ? -17.961 10.375 27.636 1.00 90.56 187 LEU A N 1
ATOM 1360 C CA . LEU A 1 187 ? -19.255 9.709 27.748 1.00 90.56 187 LEU A CA 1
ATOM 1361 C C . LEU A 1 187 ? -19.564 9.346 29.202 1.00 90.56 187 LEU A C 1
ATOM 1363 O O . LEU A 1 187 ? -20.670 9.614 29.661 1.00 90.56 187 LEU A O 1
ATOM 1367 N N . SER A 1 188 ? -18.597 8.804 29.950 1.00 88.69 188 SER A N 1
ATOM 1368 C CA . SER A 1 188 ? -18.792 8.456 31.362 1.00 88.69 188 SER A CA 1
ATOM 1369 C C . SER A 1 188 ? -19.194 9.662 32.215 1.00 88.69 188 SER A C 1
ATOM 1371 O O . SER A 1 188 ? -20.052 9.519 33.085 1.00 88.69 188 SER A O 1
ATOM 1373 N N . GLY A 1 189 ? -18.591 10.832 31.980 1.00 79.25 189 GLY A N 1
ATOM 1374 C CA . GLY A 1 189 ? -18.948 12.066 32.685 1.00 79.25 189 GLY A CA 1
ATOM 1375 C C . GLY A 1 189 ? -20.378 12.509 32.377 1.00 79.25 189 GLY A C 1
ATOM 1376 O O . GLY A 1 189 ? -21.185 12.679 33.289 1.00 79.25 189 GLY A O 1
ATOM 1377 N N . ASN A 1 190 ? -20.719 12.598 31.089 1.00 80.75 190 ASN A N 1
ATOM 1378 C CA . ASN A 1 190 ? -22.039 13.051 30.649 1.00 80.75 190 ASN A CA 1
ATOM 1379 C C . ASN A 1 190 ? -23.166 12.084 31.064 1.00 80.75 190 ASN A C 1
ATOM 1381 O O . ASN A 1 190 ? -24.258 12.526 31.407 1.00 80.75 190 ASN A O 1
ATOM 1385 N N . PHE A 1 191 ? -22.921 10.767 31.077 1.00 79.38 191 PHE A N 1
ATOM 1386 C CA . PHE A 1 191 ? -23.895 9.790 31.584 1.00 79.38 191 PHE A CA 1
ATOM 1387 C C . PHE A 1 191 ? -24.174 9.966 33.080 1.00 79.38 191 PHE A C 1
ATOM 1389 O O . PHE A 1 191 ? -25.320 9.814 33.497 1.00 79.38 191 PHE A O 1
ATOM 1396 N N . GLY A 1 192 ? -23.156 10.300 33.878 1.00 75.81 192 GLY A N 1
ATOM 1397 C CA . GLY A 1 192 ? -23.328 10.584 35.304 1.00 75.81 192 GLY A CA 1
ATOM 1398 C C . GLY A 1 192 ? -24.177 11.829 35.569 1.00 75.81 192 GLY A C 1
ATOM 1399 O O . GLY A 1 192 ? -24.946 11.841 36.524 1.00 75.81 192 GLY A O 1
ATOM 1400 N N . GLU A 1 193 ? -24.081 12.842 34.705 1.00 66.38 193 GLU A N 1
ATOM 1401 C CA . GLU A 1 193 ? -24.845 14.092 34.817 1.00 66.38 193 GLU A CA 1
ATOM 1402 C C . GLU A 1 193 ? -26.301 13.954 34.338 1.00 66.38 193 GLU A C 1
ATOM 1404 O O . GLU A 1 193 ? -27.181 14.625 34.858 1.00 66.38 193 GLU A O 1
ATOM 1409 N N . VAL A 1 194 ? -26.582 13.053 33.389 1.00 77.50 194 VAL A N 1
ATOM 1410 C CA . VAL A 1 194 ? -27.949 12.795 32.886 1.00 77.50 194 VAL A CA 1
ATOM 1411 C C . VAL A 1 194 ? -28.781 11.906 33.830 1.00 77.50 194 VAL A C 1
ATOM 1413 O O . VAL A 1 194 ? -30.008 11.922 33.762 1.00 77.50 194 VAL A O 1
ATOM 1416 N N . LEU A 1 195 ? -28.140 11.103 34.686 1.00 69.06 195 LEU A N 1
ATOM 1417 C CA . LEU A 1 195 ? -28.806 10.143 35.584 1.00 69.06 195 LEU A CA 1
ATOM 1418 C C . LEU A 1 195 ? -29.199 10.713 36.961 1.00 69.06 195 LEU A C 1
ATOM 1420 O O . LEU A 1 195 ? -29.905 10.023 37.700 1.00 69.06 195 LEU A O 1
ATOM 1424 N N . ILE A 1 196 ? -28.744 11.922 37.305 1.00 57.41 196 ILE A N 1
ATOM 1425 C CA . ILE A 1 196 ? -29.041 12.639 38.561 1.00 57.41 196 ILE A CA 1
ATOM 1426 C C . ILE A 1 196 ? -30.059 13.746 38.281 1.00 57.41 196 ILE A C 1
ATOM 1428 O O . ILE A 1 196 ? -30.994 13.887 39.102 1.00 57.41 196 ILE A O 1
#

pLDDT: mean 75.87, std 24.48, range [23.77, 96.75]